Protein AF-A0A1W5CZ66-F1 (afdb_monomer_lite)

Structure (mmCIF, N/CA/C/O backbone):
data_AF-A0A1W5CZ66-F1
#
_entry.id   AF-A0A1W5CZ66-F1
#
loop_
_atom_site.group_PDB
_atom_site.id
_atom_site.type_symbol
_atom_site.label_atom_id
_atom_site.label_alt_id
_atom_site.label_comp_id
_atom_site.label_asym_id
_atom_site.label_entity_id
_atom_site.label_seq_id
_atom_site.pdbx_PDB_ins_code
_atom_site.Cartn_x
_atom_site.Cartn_y
_atom_site.Cartn_z
_atom_site.occupancy
_atom_site.B_iso_or_equiv
_atom_site.auth_seq_id
_atom_site.auth_comp_id
_atom_site.auth_asym_id
_atom_site.auth_atom_id
_atom_site.pdbx_PDB_model_num
ATOM 1 N N . MET A 1 1 ? -2.859 54.628 16.450 1.00 38.12 1 MET A N 1
ATOM 2 C CA . MET A 1 1 ? -1.618 53.826 16.398 1.00 38.12 1 MET A CA 1
ATOM 3 C C . MET A 1 1 ? -1.902 52.605 15.539 1.00 38.12 1 MET A C 1
ATOM 5 O O . MET A 1 1 ? -2.592 51.704 15.992 1.00 38.12 1 MET A O 1
ATOM 9 N N . VAL A 1 2 ? -1.496 52.646 14.269 1.00 34.81 2 VAL A N 1
ATOM 10 C CA . VAL A 1 2 ? -1.668 51.550 13.302 1.00 34.81 2 VAL A CA 1
ATOM 11 C C . VAL A 1 2 ? -0.359 50.767 13.285 1.00 34.81 2 VAL A C 1
ATOM 13 O O . VAL A 1 2 ? 0.692 51.359 13.072 1.00 34.81 2 VAL A O 1
ATOM 16 N N . ASN A 1 3 ? -0.422 49.467 13.576 1.00 36.19 3 ASN A N 1
ATOM 17 C CA . ASN A 1 3 ? 0.740 48.582 13.597 1.00 36.19 3 ASN A CA 1
ATOM 18 C C . ASN A 1 3 ? 0.826 47.863 12.242 1.00 36.19 3 ASN A C 1
ATOM 20 O O . ASN A 1 3 ? 0.037 46.957 11.965 1.00 36.19 3 ASN A O 1
ATOM 24 N N . GLU A 1 4 ? 1.751 48.301 11.389 1.00 40.00 4 GLU A N 1
ATOM 25 C CA . GLU A 1 4 ? 2.045 47.676 10.098 1.00 40.00 4 GLU A CA 1
ATOM 26 C C . GLU A 1 4 ? 2.722 46.314 10.308 1.00 40.00 4 GLU A C 1
ATOM 28 O O . GLU A 1 4 ? 3.826 46.212 10.842 1.00 40.00 4 GLU A O 1
ATOM 33 N N . ARG A 1 5 ? 2.058 45.240 9.869 1.00 41.69 5 ARG A N 1
ATOM 34 C CA . ARG A 1 5 ? 2.662 43.907 9.773 1.00 41.69 5 ARG A CA 1
ATOM 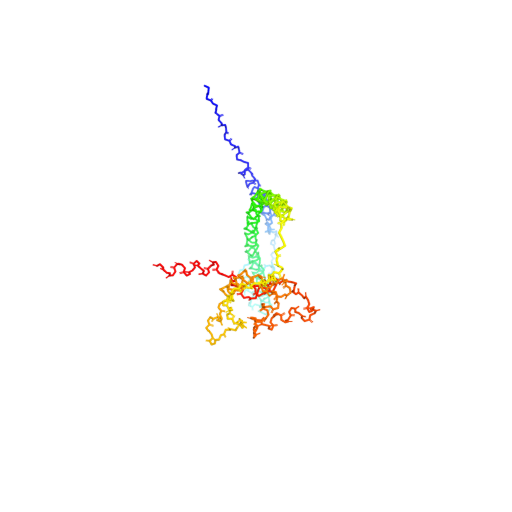35 C C . ARG A 1 5 ? 3.467 43.820 8.478 1.00 41.69 5 ARG A C 1
ATOM 37 O O . ARG A 1 5 ? 2.901 43.894 7.392 1.00 41.69 5 ARG A O 1
ATOM 44 N N . HIS A 1 6 ? 4.778 43.634 8.600 1.00 42.59 6 HIS A N 1
ATOM 45 C CA . HIS A 1 6 ? 5.641 43.256 7.482 1.00 42.59 6 HIS A CA 1
ATOM 46 C C . HIS A 1 6 ? 5.331 41.825 6.996 1.00 42.59 6 HIS A C 1
ATOM 48 O O . HIS A 1 6 ? 5.111 40.940 7.829 1.00 42.59 6 HIS A O 1
ATOM 54 N N . PRO A 1 7 ? 5.350 41.567 5.674 1.00 43.72 7 PRO A N 1
ATOM 55 C CA . PRO A 1 7 ? 5.168 40.228 5.124 1.00 43.72 7 PRO A CA 1
ATOM 56 C C . PRO A 1 7 ? 6.438 39.365 5.282 1.00 43.72 7 PRO A C 1
ATOM 58 O O . PRO A 1 7 ? 7.552 39.898 5.358 1.00 43.72 7 PRO A O 1
ATOM 61 N N . PRO A 1 8 ? 6.298 38.025 5.333 1.00 43.41 8 PRO A N 1
ATOM 62 C CA . PRO A 1 8 ? 7.427 37.113 5.466 1.00 43.41 8 PRO A CA 1
ATOM 63 C C . PRO A 1 8 ? 8.259 37.095 4.177 1.00 43.41 8 PRO A C 1
ATOM 65 O O . PRO A 1 8 ? 7.727 37.023 3.074 1.00 43.41 8 PRO A O 1
ATOM 68 N N . LYS A 1 9 ? 9.586 37.166 4.323 1.00 48.25 9 LYS A N 1
ATOM 69 C CA . LYS A 1 9 ? 10.538 37.120 3.207 1.00 48.25 9 LYS A CA 1
ATOM 70 C C . LYS A 1 9 ? 10.565 35.715 2.595 1.00 48.25 9 LYS A C 1
ATOM 72 O O . LYS A 1 9 ? 11.040 34.769 3.226 1.00 48.25 9 LYS A O 1
ATOM 77 N N . ASP A 1 10 ? 10.098 35.603 1.355 1.00 40.84 10 ASP A N 1
ATOM 78 C CA . ASP A 1 10 ? 10.161 34.395 0.531 1.00 40.84 10 ASP A CA 1
ATOM 79 C C . ASP A 1 10 ? 11.594 33.858 0.425 1.00 40.84 10 ASP A C 1
ATOM 81 O O . ASP A 1 10 ? 12.441 34.369 -0.307 1.00 40.84 10 ASP A O 1
ATOM 85 N N . THR A 1 11 ? 11.875 32.791 1.173 1.00 46.56 11 THR A N 1
ATOM 86 C CA . THR A 1 11 ? 13.196 32.137 1.202 1.00 46.56 11 THR A CA 1
ATOM 87 C C . THR A 1 11 ? 13.295 31.003 0.163 1.00 46.56 11 THR A C 1
ATOM 89 O O . THR A 1 11 ? 14.366 30.440 -0.067 1.00 46.56 11 THR A O 1
ATOM 92 N N . THR A 1 12 ? 12.187 30.671 -0.506 1.00 43.22 12 THR A N 1
ATOM 93 C CA . THR A 1 12 ? 12.077 29.530 -1.433 1.00 43.22 12 THR A CA 1
ATOM 94 C C . THR A 1 12 ? 12.575 29.866 -2.844 1.00 43.22 12 THR A C 1
ATOM 96 O O . THR A 1 12 ? 13.177 29.022 -3.503 1.00 43.22 12 THR A O 1
ATOM 99 N N . THR A 1 13 ? 12.451 31.123 -3.280 1.00 40.28 13 THR A N 1
ATOM 100 C CA . THR A 1 13 ? 12.864 31.574 -4.625 1.00 40.28 13 THR A CA 1
ATOM 101 C C . THR A 1 13 ? 14.384 31.542 -4.832 1.00 40.28 13 THR A C 1
ATOM 103 O O . THR A 1 13 ? 14.861 31.408 -5.958 1.00 40.28 13 THR A O 1
ATOM 106 N N . ASN A 1 14 ? 15.172 31.621 -3.755 1.00 42.72 14 ASN A N 1
ATOM 107 C CA . ASN A 1 14 ? 16.631 31.715 -3.858 1.00 42.72 14 ASN A CA 1
ATOM 108 C C . ASN A 1 14 ? 17.320 30.342 -4.023 1.00 42.72 14 ASN A C 1
ATOM 110 O O . ASN A 1 14 ? 18.386 30.246 -4.631 1.00 42.72 14 ASN A O 1
ATOM 114 N N . LYS A 1 15 ? 16.702 29.254 -3.536 1.00 49.78 15 LYS A N 1
ATOM 115 C CA . LYS A 1 15 ? 17.285 27.902 -3.618 1.00 49.78 15 LYS A CA 1
ATOM 116 C C . LYS A 1 15 ? 17.183 27.305 -5.024 1.00 49.78 15 LYS A C 1
ATOM 118 O O . LYS A 1 15 ? 18.165 26.747 -5.504 1.00 49.78 15 LYS A O 1
ATOM 123 N N . ASN A 1 16 ? 16.063 27.516 -5.717 1.00 46.56 16 ASN A N 1
ATOM 124 C CA . ASN A 1 16 ? 15.871 27.003 -7.080 1.00 46.56 16 ASN A CA 1
ATOM 125 C C . ASN A 1 16 ? 16.790 27.723 -8.084 1.00 46.56 16 ASN A C 1
ATOM 127 O O . ASN A 1 16 ? 17.477 27.071 -8.862 1.00 46.56 16 ASN A O 1
ATOM 131 N N . LYS A 1 17 ? 16.953 29.051 -7.945 1.00 50.22 17 LYS A N 1
ATOM 132 C CA . LYS A 1 17 ? 17.947 29.828 -8.714 1.00 50.22 17 LYS A CA 1
ATOM 133 C C . LYS A 1 17 ? 19.386 29.348 -8.508 1.00 50.22 17 LYS A C 1
ATOM 135 O O . LYS A 1 17 ? 20.202 29.441 -9.422 1.00 50.22 17 LYS A O 1
ATOM 140 N N . THR A 1 18 ? 19.708 28.852 -7.313 1.00 48.50 18 THR A N 1
ATOM 141 C CA . THR A 1 18 ? 21.058 28.368 -6.994 1.00 48.50 18 THR A CA 1
ATOM 142 C C . THR A 1 18 ? 21.337 27.018 -7.660 1.00 48.50 18 THR A C 1
ATOM 144 O O . THR A 1 18 ? 22.424 26.821 -8.197 1.00 48.50 18 THR A O 1
ATOM 147 N N . MET A 1 19 ? 20.354 26.113 -7.690 1.00 41.91 19 MET A N 1
ATOM 148 C CA . MET A 1 19 ? 20.500 24.788 -8.305 1.00 41.91 19 MET A CA 1
ATOM 149 C C . MET A 1 19 ? 20.605 24.873 -9.837 1.00 41.91 19 MET A C 1
ATOM 151 O O . MET A 1 19 ? 21.489 24.252 -10.432 1.00 41.91 19 MET A O 1
ATOM 155 N N . ASP A 1 20 ? 19.778 25.720 -10.459 1.00 54.91 20 ASP A N 1
ATOM 156 C CA . ASP A 1 20 ? 19.797 25.951 -11.910 1.00 54.91 20 ASP A CA 1
ATOM 157 C C . ASP A 1 20 ? 21.118 26.595 -12.369 1.00 54.91 20 ASP A C 1
ATOM 159 O O . ASP A 1 20 ? 21.683 26.218 -13.398 1.00 54.91 20 ASP A O 1
ATOM 163 N N . SER A 1 21 ? 21.671 27.513 -11.567 1.00 55.19 21 SER A N 1
ATOM 164 C CA . SER A 1 21 ? 22.961 28.167 -11.837 1.00 55.19 21 SER A CA 1
ATOM 165 C C . SER A 1 21 ? 24.141 27.186 -11.787 1.00 55.19 21 SER A C 1
ATOM 167 O O . SER A 1 21 ? 25.007 27.199 -12.667 1.00 55.19 21 SER A O 1
ATOM 169 N N . ILE A 1 22 ? 24.154 26.274 -10.807 1.00 53.84 22 ILE A N 1
ATOM 170 C CA . ILE A 1 22 ? 25.222 25.273 -10.647 1.00 53.84 22 ILE A CA 1
ATOM 171 C C . ILE A 1 22 ? 25.207 24.256 -11.798 1.00 53.84 22 ILE A C 1
ATOM 173 O O . ILE A 1 22 ? 26.265 23.907 -12.331 1.00 53.84 22 ILE A O 1
ATOM 177 N N . ASN A 1 23 ? 24.022 23.810 -12.222 1.00 54.94 23 ASN A N 1
ATOM 178 C CA . ASN A 1 23 ? 23.889 22.857 -13.325 1.00 54.94 23 ASN A CA 1
ATOM 179 C C . ASN A 1 23 ? 24.252 23.491 -14.676 1.00 54.94 23 ASN A C 1
ATOM 181 O O . ASN A 1 23 ? 24.972 22.874 -15.465 1.00 54.94 23 ASN A O 1
ATOM 185 N N . THR A 1 24 ? 23.867 24.750 -14.899 1.00 60.03 24 THR A N 1
ATOM 186 C CA . THR A 1 24 ? 24.215 25.499 -16.119 1.00 60.03 24 THR A CA 1
ATOM 187 C C . THR A 1 24 ? 25.727 25.727 -16.227 1.00 60.03 24 THR A C 1
ATOM 189 O O . THR A 1 24 ? 26.324 25.419 -17.259 1.00 60.03 24 THR A O 1
ATOM 192 N N . GLN A 1 25 ? 26.395 26.139 -15.141 1.00 62.00 25 GLN A N 1
ATOM 193 C CA . GLN A 1 25 ? 27.858 26.304 -15.131 1.00 62.00 25 GLN A CA 1
ATOM 194 C C . GLN A 1 25 ? 28.611 24.993 -15.382 1.00 62.00 25 GLN A C 1
ATOM 196 O O . GLN A 1 25 ? 29.673 24.991 -16.011 1.00 62.00 25 GLN A O 1
ATOM 201 N N . ARG A 1 26 ? 28.087 23.861 -14.898 1.00 60.97 26 ARG A N 1
ATOM 202 C CA . ARG A 1 26 ? 28.715 22.550 -15.101 1.00 60.97 26 ARG A CA 1
ATOM 203 C C . ARG A 1 26 ? 28.621 22.102 -16.560 1.00 60.97 26 ARG A C 1
ATOM 205 O O . ARG A 1 26 ? 29.601 21.574 -17.083 1.00 60.97 26 ARG A O 1
ATOM 212 N N . ILE A 1 27 ? 27.490 22.364 -17.214 1.00 54.88 27 ILE A N 1
ATOM 213 C CA . ILE A 1 27 ? 27.273 22.076 -18.638 1.00 54.88 27 ILE A CA 1
ATOM 214 C C . ILE A 1 27 ? 28.149 22.985 -19.516 1.00 54.88 27 ILE A C 1
ATOM 216 O O . ILE A 1 27 ? 28.855 22.485 -20.391 1.00 54.88 27 ILE A O 1
ATOM 220 N N . GLU A 1 28 ? 28.224 24.288 -19.229 1.00 58.06 28 GLU A N 1
ATOM 221 C CA . GLU A 1 28 ? 29.098 25.216 -19.969 1.00 58.06 28 GLU A CA 1
ATOM 222 C C . GLU A 1 28 ? 30.589 24.872 -19.831 1.00 58.06 28 GLU A C 1
ATOM 224 O O . GLU A 1 28 ? 31.358 24.980 -20.790 1.00 58.06 28 GLU A O 1
ATOM 229 N N . LYS A 1 29 ? 31.021 24.414 -18.649 1.00 65.62 29 LYS A N 1
ATOM 230 C CA . LYS A 1 29 ? 32.411 23.996 -18.410 1.00 65.62 29 LYS A CA 1
ATOM 231 C C . LYS A 1 29 ? 32.771 22.714 -19.170 1.00 65.62 29 LYS A C 1
ATOM 233 O O . LYS A 1 29 ? 33.932 22.540 -19.539 1.00 65.62 29 LYS A O 1
ATOM 238 N N . LEU A 1 30 ? 31.796 21.836 -19.419 1.00 53.44 30 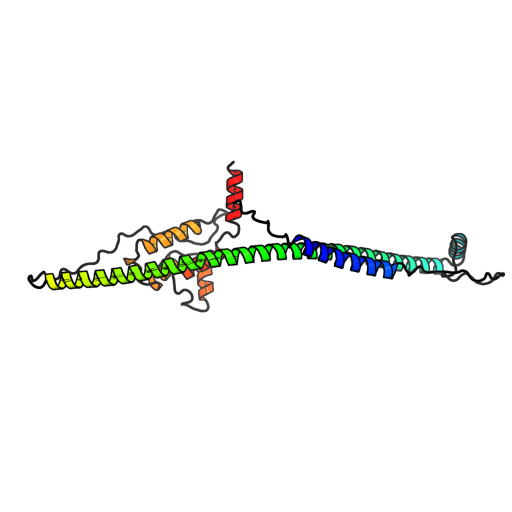LEU A N 1
ATOM 239 C CA . LEU A 1 30 ? 31.970 20.640 -20.247 1.00 53.44 30 LEU A CA 1
ATOM 240 C C . LEU A 1 30 ? 32.006 20.988 -21.743 1.00 53.44 30 LEU A C 1
ATOM 242 O O . LEU A 1 30 ? 32.897 20.501 -22.435 1.00 53.44 30 LEU A O 1
ATOM 246 N N . LEU A 1 31 ? 31.145 21.900 -22.208 1.00 52.59 31 LEU A N 1
ATOM 247 C CA . LEU A 1 31 ? 31.137 22.391 -23.595 1.00 52.59 31 LEU A CA 1
ATOM 248 C C . LEU A 1 31 ? 32.433 23.137 -23.961 1.00 52.59 31 LEU A C 1
ATOM 250 O O . LEU A 1 31 ? 33.069 22.822 -24.968 1.00 52.59 31 LEU A O 1
ATOM 254 N N . LYS A 1 32 ? 32.932 24.020 -23.083 1.00 59.06 32 LYS A N 1
ATOM 255 C CA . LYS A 1 32 ? 34.231 24.694 -23.284 1.00 59.06 32 LYS A CA 1
ATOM 256 C C . LYS A 1 32 ? 35.420 23.730 -23.317 1.00 59.06 32 LYS A C 1
ATOM 258 O O . LYS A 1 32 ? 36.427 24.027 -23.954 1.00 59.06 32 LYS A O 1
ATOM 263 N N . LYS A 1 33 ? 35.325 22.573 -22.648 1.00 57.06 33 LYS A N 1
ATOM 264 C CA . LYS A 1 33 ? 36.380 21.546 -22.665 1.00 57.06 33 LYS A CA 1
ATOM 265 C C . LYS A 1 33 ? 36.429 20.790 -23.999 1.00 57.06 33 LYS A C 1
ATOM 267 O O . LYS A 1 33 ? 37.479 20.257 -24.348 1.00 57.06 33 LYS A O 1
ATOM 272 N N . THR A 1 34 ? 35.331 20.769 -24.753 1.00 48.41 34 THR A N 1
ATOM 273 C CA . THR A 1 34 ? 35.241 20.116 -26.069 1.00 48.41 34 THR A CA 1
ATOM 274 C C . THR A 1 34 ? 35.486 21.067 -27.244 1.00 48.41 34 THR A C 1
ATOM 276 O O . THR A 1 34 ? 35.932 20.620 -28.297 1.00 48.41 34 THR A O 1
ATOM 279 N N . GLU A 1 35 ? 35.299 22.376 -27.057 1.00 44.75 35 GLU A N 1
ATOM 280 C CA . GLU A 1 35 ? 35.436 23.400 -28.111 1.00 44.75 35 GLU A CA 1
ATOM 281 C C . GLU A 1 35 ? 36.887 23.629 -28.595 1.00 44.75 35 GLU A C 1
ATOM 283 O O . GLU A 1 35 ? 37.121 24.199 -29.659 1.00 44.75 35 GLU A O 1
ATOM 288 N N . GLY A 1 36 ? 37.884 23.158 -27.836 1.00 40.19 36 GLY A N 1
ATOM 289 C CA . GLY A 1 36 ? 39.309 23.299 -28.162 1.00 40.19 36 GLY A CA 1
ATOM 290 C C . GLY A 1 36 ? 39.896 22.192 -29.044 1.00 40.19 36 GLY A C 1
ATOM 291 O O . GLY A 1 36 ? 41.049 22.298 -29.457 1.00 40.19 36 GLY A O 1
ATOM 292 N N . ARG A 1 37 ? 39.147 21.126 -29.355 1.00 42.78 37 ARG A N 1
ATOM 293 C CA . ARG A 1 37 ? 39.656 20.002 -30.159 1.00 42.78 37 ARG A CA 1
ATOM 294 C C . ARG A 1 37 ? 39.301 20.175 -31.638 1.00 42.78 37 ARG A C 1
ATOM 296 O O . ARG A 1 37 ? 38.710 19.297 -32.255 1.00 42.78 37 ARG A O 1
ATOM 303 N N . ARG A 1 38 ? 39.679 21.317 -32.223 1.00 39.44 38 ARG A N 1
ATOM 304 C CA . ARG A 1 38 ? 39.800 21.407 -33.684 1.00 39.44 38 ARG A CA 1
ATOM 305 C C . ARG A 1 38 ? 40.978 20.527 -34.087 1.00 39.44 38 ARG A C 1
ATOM 307 O O . ARG A 1 38 ? 42.113 20.800 -33.706 1.00 39.44 38 ARG A O 1
ATOM 314 N N . ILE A 1 39 ? 40.700 19.461 -34.827 1.00 36.09 39 ILE A N 1
ATOM 315 C CA . ILE A 1 39 ? 41.727 18.693 -35.529 1.00 36.09 39 ILE A CA 1
ATOM 316 C C . ILE A 1 39 ? 42.302 19.645 -36.585 1.00 36.09 39 ILE A C 1
ATOM 318 O O . ILE A 1 39 ? 41.696 19.879 -37.625 1.00 36.09 39 ILE A O 1
ATOM 322 N N . SER A 1 40 ? 43.417 20.290 -36.250 1.00 33.97 40 SER A N 1
ATOM 323 C CA . SER A 1 40 ? 44.178 21.130 -37.168 1.00 33.97 40 SER A CA 1
ATOM 324 C C . SER A 1 40 ? 45.035 20.209 -38.028 1.00 33.97 40 SER A C 1
ATOM 326 O O . SER A 1 40 ? 46.044 19.694 -37.552 1.00 33.97 40 SER A O 1
ATOM 328 N N . VAL A 1 41 ? 44.624 19.965 -39.272 1.00 32.81 41 VAL A N 1
ATOM 329 C CA . VAL A 1 41 ? 45.510 19.375 -40.281 1.00 32.81 41 VAL A CA 1
ATOM 330 C C . VAL A 1 41 ? 46.080 20.530 -41.096 1.00 32.81 41 VAL A C 1
ATOM 332 O O . VAL A 1 41 ? 45.458 21.039 -42.024 1.00 32.81 41 VAL A O 1
ATOM 335 N N . VAL A 1 42 ? 47.253 20.993 -40.675 1.00 30.23 42 VAL A N 1
ATOM 336 C CA . VAL A 1 42 ? 48.122 21.878 -41.459 1.00 30.23 42 VAL A CA 1
ATOM 337 C C . VAL A 1 42 ? 48.683 21.066 -42.633 1.00 30.23 42 VAL A C 1
ATOM 339 O O . VAL A 1 42 ? 49.199 19.977 -42.377 1.00 30.23 42 VAL A O 1
ATOM 342 N N . PRO A 1 43 ? 48.665 21.542 -43.892 1.00 41.44 43 PRO A N 1
ATOM 343 C CA . PRO A 1 43 ? 49.451 20.912 -44.938 1.00 41.44 43 PRO A CA 1
ATOM 344 C C . PRO A 1 43 ? 50.834 21.569 -44.980 1.00 41.44 43 PRO A C 1
ATOM 346 O O . PRO A 1 43 ? 50.973 22.730 -45.362 1.00 41.44 43 PRO A O 1
ATOM 349 N N . ALA A 1 44 ? 51.860 20.817 -44.590 1.00 35.81 44 ALA A N 1
ATOM 350 C CA . ALA A 1 44 ? 53.236 21.123 -44.947 1.00 35.81 44 ALA A CA 1
ATOM 351 C C . ALA A 1 44 ? 53.662 20.181 -46.081 1.00 35.81 44 ALA A C 1
ATOM 353 O O . ALA A 1 44 ? 53.632 18.965 -45.918 1.00 35.81 44 ALA A O 1
ATOM 354 N N . ASN A 1 45 ? 54.095 20.802 -47.178 1.00 35.78 45 ASN A N 1
ATOM 355 C CA . ASN A 1 45 ? 54.914 20.267 -48.267 1.00 35.78 45 ASN A CA 1
ATOM 356 C C . ASN A 1 45 ? 54.226 19.354 -49.299 1.00 35.78 45 ASN A C 1
ATOM 358 O O . ASN A 1 45 ? 53.700 18.286 -49.001 1.00 35.78 45 ASN A O 1
ATOM 362 N N . ALA A 1 46 ? 54.296 19.801 -50.553 1.00 41.06 46 ALA A N 1
ATOM 363 C CA . ALA A 1 46 ? 54.146 18.973 -51.740 1.00 41.06 46 ALA A CA 1
ATOM 364 C C . ALA A 1 46 ? 55.466 18.235 -52.025 1.00 41.06 46 ALA A C 1
ATOM 366 O O . ALA A 1 46 ? 56.530 18.825 -51.815 1.00 41.06 46 ALA A O 1
ATOM 367 N N . PRO A 1 47 ? 55.412 17.007 -52.561 1.00 40.97 47 PRO A N 1
ATOM 368 C CA . PRO A 1 47 ? 56.475 16.493 -53.406 1.00 40.97 47 PRO A CA 1
ATOM 369 C C . PRO A 1 47 ? 55.988 16.289 -54.848 1.00 40.97 47 PRO A C 1
ATOM 371 O O . PRO A 1 47 ? 54.908 15.754 -55.099 1.00 40.97 47 PRO A O 1
ATOM 374 N N . ASP A 1 48 ? 56.825 16.745 -55.776 1.00 41.56 48 ASP A N 1
ATOM 375 C CA . ASP A 1 48 ? 56.788 16.450 -57.204 1.00 41.56 48 ASP A CA 1
ATOM 376 C C . ASP A 1 48 ? 57.227 14.997 -57.470 1.00 41.56 48 ASP A C 1
ATOM 378 O O . ASP A 1 48 ? 58.243 14.554 -56.935 1.00 41.56 48 ASP A O 1
ATOM 382 N N . GLY A 1 49 ? 56.530 14.296 -58.371 1.00 37.16 49 GLY A N 1
ATOM 383 C CA . GLY A 1 49 ? 57.036 13.092 -59.053 1.00 37.16 49 GLY A CA 1
ATOM 384 C C . GLY A 1 49 ? 56.160 11.831 -58.924 1.00 37.16 49 GLY A C 1
ATOM 385 O O . GLY A 1 49 ? 55.487 11.674 -57.909 1.00 37.16 49 GLY A O 1
ATOM 386 N N . PRO A 1 50 ? 56.122 10.941 -59.944 1.00 57.66 50 PRO A N 1
ATOM 387 C CA . PRO A 1 50 ? 55.092 9.916 -60.084 1.00 57.66 50 PRO A CA 1
ATOM 388 C C . PRO A 1 50 ? 55.646 8.518 -59.790 1.00 57.66 50 PRO A C 1
ATOM 390 O O . PRO A 1 50 ? 56.274 7.927 -60.656 1.00 57.66 50 PRO A O 1
ATOM 393 N N . GLU A 1 51 ? 55.409 7.989 -58.596 1.00 48.53 51 GLU A N 1
ATOM 394 C CA . GLU A 1 51 ? 55.495 6.556 -58.274 1.00 48.53 51 GLU A CA 1
ATOM 395 C C . GLU A 1 51 ? 55.135 6.416 -56.797 1.00 48.53 51 GLU A C 1
ATOM 397 O O . GLU A 1 51 ? 55.966 6.684 -55.945 1.00 48.53 51 GLU A O 1
ATOM 402 N N . ASP A 1 52 ? 53.859 6.153 -56.518 1.00 46.34 52 ASP A N 1
ATOM 403 C CA . ASP A 1 52 ? 53.351 5.429 -55.345 1.00 46.34 52 ASP A CA 1
ATOM 404 C C . ASP A 1 52 ? 51.820 5.537 -55.381 1.00 46.34 52 ASP A C 1
ATOM 406 O O . ASP A 1 52 ? 51.250 6.633 -55.436 1.00 46.34 52 ASP A O 1
ATOM 410 N N . ALA A 1 53 ? 51.128 4.395 -55.422 1.00 47.88 53 ALA A N 1
ATOM 411 C CA . ALA A 1 53 ? 49.677 4.377 -55.289 1.00 47.88 53 ALA A CA 1
ATOM 412 C C . ALA A 1 53 ? 49.312 4.989 -53.921 1.00 47.88 53 ALA A C 1
ATOM 414 O O . ALA A 1 53 ? 49.892 4.593 -52.907 1.00 47.88 53 ALA A O 1
ATOM 415 N N . PRO A 1 54 ? 48.403 5.980 -53.865 1.00 48.78 54 PRO A N 1
ATOM 416 C CA . PRO A 1 54 ? 48.127 6.698 -52.630 1.00 48.78 54 PRO A CA 1
ATOM 417 C C . PRO A 1 54 ? 47.540 5.749 -51.583 1.00 48.78 54 PRO A C 1
ATOM 419 O O . PRO A 1 54 ? 46.493 5.139 -51.800 1.00 48.78 54 PRO A O 1
ATOM 422 N N . THR A 1 55 ? 48.190 5.656 -50.422 1.00 55.62 55 THR A N 1
ATOM 423 C CA . THR A 1 55 ? 47.639 4.972 -49.249 1.00 55.62 55 THR A CA 1
ATOM 424 C C . THR A 1 55 ? 46.296 5.610 -48.861 1.00 55.62 55 THR A C 1
ATOM 426 O O . THR A 1 55 ? 46.122 6.818 -49.039 1.00 55.62 55 THR A O 1
ATOM 429 N N . PRO A 1 56 ? 45.335 4.874 -48.265 1.00 55.72 56 PRO A N 1
ATOM 430 C CA . PRO A 1 56 ? 43.983 5.396 -48.016 1.00 55.72 56 PRO A CA 1
ATOM 431 C C . PRO A 1 56 ? 43.907 6.673 -47.152 1.00 55.72 56 PRO A C 1
ATOM 433 O O . PRO A 1 56 ? 42.882 7.351 -47.151 1.00 55.72 56 PRO A O 1
ATOM 436 N N . GLY A 1 57 ? 44.975 7.020 -46.420 1.00 56.88 57 GLY A N 1
ATOM 437 C CA . GLY A 1 57 ? 45.100 8.272 -45.660 1.00 56.88 57 GLY A CA 1
ATOM 438 C C . GLY A 1 57 ? 45.476 9.512 -46.488 1.00 56.88 57 GLY A C 1
ATOM 439 O O . GLY A 1 57 ? 45.341 10.627 -45.988 1.00 56.88 57 GLY A O 1
ATOM 440 N N . ASP A 1 58 ? 45.904 9.333 -47.741 1.00 61.72 58 ASP A N 1
ATOM 441 C CA . ASP A 1 58 ? 46.441 10.387 -48.616 1.00 61.72 58 ASP A CA 1
ATOM 442 C C . ASP A 1 58 ? 45.444 10.864 -49.683 1.00 61.72 58 ASP A C 1
ATOM 444 O O . ASP A 1 58 ? 45.718 11.818 -50.420 1.00 61.72 58 ASP A O 1
ATOM 448 N N . ILE A 1 59 ? 44.268 10.233 -49.754 1.00 69.19 59 ILE A N 1
ATOM 449 C CA . ILE A 1 59 ? 43.219 10.570 -50.717 1.00 69.19 59 ILE A CA 1
ATOM 450 C C . ILE A 1 59 ? 42.525 11.862 -50.277 1.00 69.19 59 ILE A C 1
ATOM 452 O O . ILE A 1 59 ? 41.777 11.898 -49.299 1.00 69.19 59 ILE A O 1
ATOM 456 N N . LYS A 1 60 ? 42.768 12.944 -51.019 1.00 74.06 60 LYS A N 1
ATOM 457 C CA . LYS A 1 60 ? 42.288 14.299 -50.699 1.00 74.06 60 LYS A CA 1
ATOM 458 C C . LYS A 1 60 ? 41.106 14.738 -51.558 1.00 74.06 60 LYS A C 1
ATOM 460 O O . LYS A 1 60 ? 40.465 15.737 -51.238 1.00 74.06 60 LYS A O 1
ATOM 465 N N . ASN A 1 61 ? 40.821 14.032 -52.652 1.00 79.06 61 ASN A N 1
ATOM 466 C CA . ASN A 1 61 ? 39.747 14.388 -53.575 1.00 79.06 61 ASN A CA 1
ATOM 467 C C . ASN A 1 61 ? 39.107 13.162 -54.252 1.00 79.06 61 ASN A C 1
ATOM 469 O O . ASN A 1 61 ? 39.580 12.031 -54.149 1.00 79.06 61 ASN A O 1
ATOM 473 N N . VAL A 1 62 ? 37.988 13.413 -54.935 1.00 77.19 62 VAL A N 1
ATOM 474 C CA . VAL A 1 62 ? 37.158 12.380 -55.574 1.00 77.19 62 VAL A CA 1
ATOM 475 C C . VAL A 1 62 ? 37.864 11.727 -56.766 1.00 77.19 62 VAL A C 1
ATOM 477 O O . VAL A 1 62 ? 37.672 10.537 -56.998 1.00 77.19 62 VAL A O 1
ATOM 480 N N . GLU A 1 63 ? 38.707 12.463 -57.489 1.00 80.88 63 GLU A N 1
ATOM 481 C CA . GLU A 1 63 ? 39.424 11.956 -58.667 1.00 80.88 63 GLU A CA 1
ATOM 482 C C . GLU A 1 63 ? 40.466 10.895 -58.283 1.00 80.88 63 GLU A C 1
ATOM 484 O O . GLU A 1 63 ? 40.543 9.844 -58.914 1.00 80.88 63 GLU A O 1
ATOM 489 N N . GLN A 1 64 ? 41.201 11.107 -57.188 1.00 80.44 64 GLN A N 1
ATOM 490 C CA . GLN A 1 64 ? 42.130 10.119 -56.627 1.00 80.44 64 GLN A CA 1
ATOM 491 C C . GLN A 1 64 ? 41.407 8.850 -56.162 1.00 80.44 64 GLN A C 1
ATOM 493 O O . GLN A 1 64 ? 41.896 7.740 -56.364 1.00 80.44 64 GLN A O 1
ATOM 498 N N . LEU A 1 65 ? 40.215 9.007 -55.583 1.00 78.81 65 LEU A N 1
ATOM 499 C CA . LEU A 1 65 ? 39.392 7.888 -55.129 1.00 78.81 65 LEU A CA 1
ATOM 500 C C . LEU A 1 65 ? 38.844 7.070 -56.312 1.00 78.81 65 LEU A C 1
ATOM 502 O O . LEU A 1 65 ? 38.813 5.844 -56.253 1.00 78.81 65 LEU A O 1
ATOM 506 N N . GLN A 1 66 ? 38.448 7.741 -57.400 1.00 79.94 66 GLN A N 1
ATOM 507 C CA . GLN A 1 66 ? 38.027 7.095 -58.647 1.00 79.94 66 GLN A CA 1
ATOM 508 C C . GLN A 1 66 ? 39.189 6.361 -59.321 1.00 79.94 66 GLN A C 1
ATOM 510 O O . GLN A 1 66 ? 39.024 5.221 -59.746 1.00 79.94 66 GLN A O 1
ATOM 515 N N . HIS A 1 67 ? 40.367 6.984 -59.376 1.00 81.25 67 HIS A N 1
ATOM 516 C CA . HIS A 1 67 ? 41.574 6.358 -59.906 1.00 81.25 67 HIS A CA 1
ATOM 517 C C . HIS A 1 67 ? 41.948 5.099 -59.111 1.00 81.25 67 HIS A C 1
ATOM 519 O O . HIS A 1 67 ? 42.264 4.067 -59.697 1.00 81.25 67 HIS A O 1
ATOM 525 N N . TRP A 1 68 ? 41.860 5.144 -57.781 1.00 82.69 68 TRP A N 1
ATOM 526 C CA . TRP A 1 68 ? 42.132 3.982 -56.936 1.00 82.69 68 TRP A CA 1
ATOM 527 C C . TRP A 1 68 ? 41.100 2.863 -57.125 1.00 82.69 68 TRP A C 1
ATOM 529 O O . TRP A 1 68 ? 41.475 1.711 -57.319 1.00 82.69 68 TRP A O 1
ATOM 539 N N . ALA A 1 69 ? 39.809 3.202 -57.193 1.00 82.50 69 ALA A N 1
ATOM 540 C CA . ALA A 1 69 ? 38.742 2.230 -57.434 1.00 82.50 69 ALA A CA 1
ATOM 541 C C . ALA A 1 69 ? 38.884 1.479 -58.773 1.00 82.50 69 ALA A C 1
ATOM 543 O O . ALA A 1 69 ? 38.439 0.338 -58.884 1.00 82.50 69 ALA A O 1
ATOM 544 N N . VAL A 1 70 ? 39.484 2.113 -59.785 1.00 85.44 70 VAL A N 1
ATOM 545 C CA . VAL A 1 70 ? 39.724 1.504 -61.103 1.00 85.44 70 VAL A CA 1
ATOM 546 C C . VAL A 1 70 ? 40.979 0.629 -61.107 1.00 85.44 70 VAL A C 1
ATOM 548 O O . VAL A 1 70 ? 40.965 -0.433 -61.725 1.00 85.44 70 VAL A O 1
ATOM 551 N N . ASN A 1 71 ? 42.049 1.054 -60.433 1.00 85.94 71 ASN A N 1
ATOM 552 C CA . ASN A 1 71 ? 43.341 0.365 -60.488 1.00 85.94 71 ASN A CA 1
ATOM 553 C C . ASN A 1 71 ? 43.497 -0.740 -59.429 1.00 85.94 71 ASN A C 1
ATOM 555 O O . ASN A 1 71 ? 44.188 -1.722 -59.681 1.00 85.94 71 ASN A O 1
ATOM 559 N N . GLU A 1 72 ? 42.833 -0.618 -58.276 1.00 86.88 72 GLU A N 1
ATOM 560 C CA . GLU A 1 72 ? 42.903 -1.575 -57.161 1.00 86.88 72 GLU A CA 1
ATOM 561 C C . GLU A 1 72 ? 41.504 -1.843 -56.560 1.00 86.88 72 GLU A C 1
ATOM 563 O O . GLU A 1 72 ? 41.224 -1.511 -55.402 1.00 86.88 72 GLU A O 1
ATOM 568 N N . PRO A 1 73 ? 40.578 -2.445 -57.329 1.00 84.12 73 PRO A N 1
ATOM 569 C CA . PRO A 1 73 ? 39.172 -2.561 -56.935 1.00 84.12 73 PRO A CA 1
ATOM 570 C C . PRO A 1 73 ? 38.944 -3.407 -55.672 1.00 84.12 73 PRO A C 1
ATOM 572 O O . PRO A 1 73 ? 38.019 -3.128 -54.910 1.00 84.12 73 PRO A O 1
ATOM 575 N N . GLU A 1 74 ? 39.765 -4.429 -55.420 1.00 87.31 74 GLU A N 1
ATOM 576 C CA . GLU A 1 74 ? 39.613 -5.307 -54.249 1.00 87.31 74 GLU A CA 1
ATOM 577 C C . GLU A 1 74 ? 39.995 -4.602 -52.939 1.00 87.31 74 GLU A C 1
ATOM 579 O O . GLU A 1 74 ? 39.231 -4.645 -51.970 1.00 87.31 74 GLU A O 1
ATOM 584 N N . GLU A 1 75 ? 41.127 -3.893 -52.921 1.00 83.88 75 GLU A N 1
ATOM 585 C CA . GLU A 1 75 ? 41.561 -3.105 -51.759 1.00 83.88 75 GLU A CA 1
ATOM 586 C C . GLU A 1 75 ? 40.631 -1.906 -51.526 1.00 83.88 75 GLU A C 1
ATOM 588 O O . GLU A 1 75 ? 40.248 -1.632 -50.384 1.00 83.88 75 GLU A O 1
ATOM 593 N N . TYR A 1 76 ? 40.149 -1.265 -52.599 1.00 80.75 76 TYR A N 1
ATOM 594 C CA . TYR A 1 76 ? 39.119 -0.230 -52.512 1.00 80.75 76 TYR A CA 1
ATOM 595 C C . TYR A 1 76 ? 37.826 -0.747 -51.859 1.00 80.75 76 TYR A C 1
ATOM 597 O O . TYR A 1 76 ? 37.283 -0.111 -50.952 1.00 80.75 76 TYR A O 1
ATOM 605 N N . LEU A 1 77 ? 37.324 -1.915 -52.278 1.00 83.31 77 LEU A N 1
ATOM 606 C CA . LEU A 1 77 ? 36.110 -2.512 -51.709 1.00 83.31 77 LEU A CA 1
ATOM 607 C C . LEU A 1 77 ? 36.293 -2.925 -50.246 1.00 83.31 77 LEU A C 1
ATOM 609 O O . LEU A 1 77 ? 35.382 -2.736 -49.434 1.00 83.31 77 LEU A O 1
ATOM 613 N N . LYS A 1 78 ? 37.460 -3.470 -49.894 1.00 87.38 78 LYS A N 1
ATOM 614 C CA . LYS A 1 78 ? 37.808 -3.824 -48.515 1.00 87.38 78 LYS A CA 1
ATOM 615 C C . LYS A 1 78 ? 37.820 -2.589 -47.614 1.00 87.38 78 LYS A C 1
ATOM 617 O O . LYS A 1 78 ? 37.132 -2.588 -46.592 1.00 87.38 78 LYS A O 1
ATOM 622 N N . TRP A 1 79 ? 38.492 -1.519 -48.037 1.00 87.12 79 TRP A N 1
ATOM 623 C CA . TRP A 1 79 ? 38.491 -0.239 -47.331 1.00 87.12 79 TRP A CA 1
ATOM 624 C C . TRP A 1 79 ? 37.083 0.351 -47.205 1.00 87.12 79 TRP A C 1
ATOM 626 O O . TRP A 1 7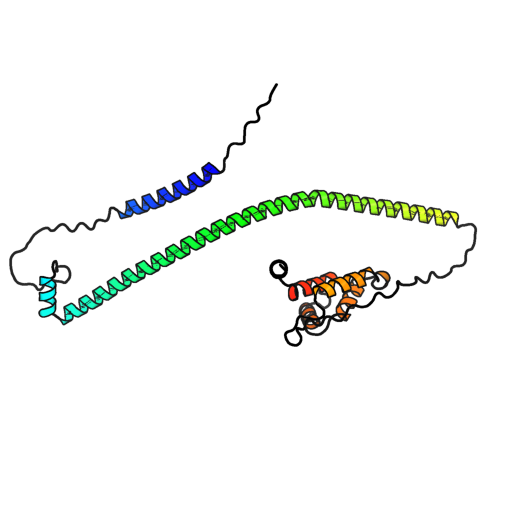9 ? 36.688 0.795 -46.130 1.00 87.12 79 TRP A O 1
ATOM 636 N N . LEU A 1 80 ? 36.281 0.313 -48.272 1.00 82.31 80 LEU A N 1
ATOM 637 C CA . LEU A 1 80 ? 34.919 0.847 -48.268 1.00 82.31 80 LEU A CA 1
ATOM 638 C C . LEU A 1 80 ? 34.006 0.093 -47.288 1.00 82.31 80 LEU A C 1
ATOM 640 O O . LEU A 1 80 ? 33.159 0.706 -46.633 1.00 82.31 80 LEU A O 1
ATOM 644 N N . ASN A 1 81 ? 34.174 -1.224 -47.167 1.00 87.38 81 ASN A N 1
ATOM 645 C CA . ASN A 1 81 ? 33.440 -2.038 -46.201 1.00 87.38 81 ASN A CA 1
ATOM 646 C C . ASN A 1 81 ? 33.875 -1.751 -44.760 1.00 87.38 81 ASN A C 1
ATOM 648 O O . ASN A 1 81 ? 33.017 -1.594 -43.892 1.00 87.38 81 ASN A O 1
ATOM 652 N N . GLU A 1 82 ? 35.177 -1.622 -44.510 1.00 86.25 82 GLU A N 1
ATOM 653 C CA . GLU A 1 82 ? 35.713 -1.255 -43.194 1.00 86.25 82 GLU A CA 1
ATOM 654 C C . GLU A 1 82 ? 35.272 0.158 -42.778 1.00 86.25 82 GLU A C 1
ATOM 656 O O . GLU A 1 82 ? 34.786 0.367 -41.665 1.00 86.25 82 GLU A O 1
ATOM 661 N N . PHE A 1 83 ? 35.316 1.115 -43.707 1.00 80.44 83 PHE A N 1
ATOM 662 C CA . PHE A 1 83 ? 34.832 2.476 -43.498 1.00 80.44 83 PHE A CA 1
ATOM 663 C C . PHE A 1 83 ? 33.330 2.513 -43.187 1.00 80.44 83 PHE A C 1
ATOM 665 O O . PHE A 1 83 ? 32.905 3.198 -42.254 1.00 80.44 83 PHE A O 1
ATOM 672 N N . ARG A 1 84 ? 32.508 1.762 -43.937 1.00 80.81 84 ARG A N 1
ATOM 673 C CA . ARG A 1 84 ? 31.065 1.637 -43.662 1.00 80.81 84 ARG A CA 1
ATOM 674 C C . ARG A 1 84 ? 30.814 1.040 -42.282 1.00 80.81 84 ARG A C 1
ATOM 676 O O . ARG A 1 84 ? 29.993 1.577 -41.546 1.00 80.81 84 ARG A O 1
ATOM 683 N N . TYR A 1 85 ? 31.542 -0.014 -41.922 1.00 86.19 85 TYR A N 1
ATOM 684 C CA . TYR A 1 85 ? 31.419 -0.663 -40.622 1.00 86.19 85 TYR A CA 1
ATOM 685 C C . TYR A 1 85 ? 31.747 0.290 -39.463 1.00 86.19 85 TYR A C 1
ATOM 687 O O . TYR A 1 85 ? 30.948 0.425 -38.535 1.00 86.19 85 TYR A O 1
ATOM 695 N N . GLU A 1 86 ? 32.872 1.010 -39.525 1.00 83.81 86 GLU A N 1
ATOM 696 C CA . GLU A 1 86 ? 33.238 1.963 -38.470 1.00 83.81 86 GLU A CA 1
ATOM 697 C C . GLU A 1 86 ? 32.287 3.168 -38.419 1.00 83.81 86 GLU A C 1
ATOM 699 O O . GLU A 1 86 ? 31.897 3.600 -37.331 1.00 83.81 86 GLU A O 1
ATOM 704 N N . ARG A 1 87 ? 31.817 3.669 -39.569 1.00 83.31 87 ARG A N 1
ATOM 705 C CA . ARG A 1 87 ? 30.787 4.719 -39.618 1.00 83.31 87 ARG A CA 1
ATOM 706 C C . ARG A 1 87 ? 29.493 4.268 -38.940 1.00 83.31 87 ARG A C 1
ATOM 708 O O . ARG A 1 87 ? 28.949 5.001 -38.114 1.00 83.31 87 ARG A O 1
ATOM 715 N N . ASP A 1 88 ? 29.002 3.080 -39.276 1.00 89.12 88 ASP A N 1
ATOM 716 C CA . ASP A 1 88 ? 27.740 2.559 -38.747 1.00 89.12 88 ASP A CA 1
ATOM 717 C C . ASP A 1 88 ? 27.852 2.267 -37.239 1.00 89.12 88 ASP A C 1
ATOM 719 O O . ASP A 1 88 ? 26.924 2.541 -36.476 1.00 89.12 88 ASP A O 1
ATOM 723 N N . LYS A 1 89 ? 29.021 1.812 -36.775 1.00 89.25 89 LYS A N 1
ATOM 724 C CA . LYS A 1 89 ? 29.340 1.633 -35.351 1.00 89.25 89 LYS A CA 1
ATOM 725 C C . LYS A 1 89 ? 29.340 2.952 -34.575 1.00 89.25 89 LYS A C 1
ATOM 727 O O . LYS A 1 89 ? 28.754 3.016 -33.494 1.00 89.25 89 LYS A O 1
ATOM 732 N N . VAL A 1 90 ? 29.941 4.013 -35.120 1.00 87.00 90 VAL A N 1
ATOM 733 C CA . VAL A 1 90 ? 29.905 5.356 -34.511 1.00 87.00 90 VAL A CA 1
ATOM 734 C C . VAL A 1 90 ? 28.477 5.902 -34.478 1.00 87.00 90 VAL A C 1
ATOM 736 O O . VAL A 1 90 ? 28.049 6.443 -33.457 1.00 87.00 90 VAL A O 1
ATOM 739 N N . PHE A 1 91 ? 27.715 5.720 -35.559 1.00 86.31 91 PHE A N 1
ATOM 740 C CA . PHE A 1 91 ? 26.327 6.173 -35.635 1.00 86.31 91 PHE A CA 1
ATOM 741 C C . PHE A 1 91 ? 25.432 5.455 -34.619 1.00 86.31 91 PHE A C 1
ATOM 743 O O . PHE A 1 91 ? 24.660 6.102 -33.910 1.00 86.31 91 PHE A O 1
ATOM 750 N N . LYS A 1 92 ? 25.594 4.136 -34.473 1.00 89.81 92 LYS A N 1
ATOM 751 C CA . LYS A 1 92 ? 24.899 3.350 -33.450 1.00 89.81 92 LYS A CA 1
ATOM 752 C C . LYS A 1 92 ? 25.257 3.814 -32.039 1.00 89.81 92 LYS A C 1
ATOM 754 O O . LYS A 1 92 ? 24.363 4.032 -31.228 1.00 89.81 92 LYS A O 1
ATOM 759 N N . GLY A 1 93 ? 26.541 4.063 -31.773 1.00 88.38 93 GLY A N 1
ATOM 760 C CA . GLY A 1 93 ? 26.981 4.628 -30.498 1.00 88.38 93 GLY A CA 1
ATOM 761 C C . GLY A 1 93 ? 26.301 5.965 -30.182 1.00 88.38 93 GLY A C 1
ATOM 762 O O . GLY A 1 93 ? 25.875 6.180 -29.051 1.00 88.38 93 GLY A O 1
ATOM 763 N N . LEU A 1 94 ? 26.139 6.847 -31.173 1.00 90.69 94 LEU A N 1
ATOM 764 C CA . LEU A 1 94 ? 25.440 8.124 -30.995 1.00 90.69 94 LEU A CA 1
ATOM 765 C C . LEU A 1 94 ? 23.947 7.939 -30.673 1.00 90.69 94 LEU A C 1
ATOM 767 O O . LEU A 1 94 ? 23.418 8.639 -29.809 1.00 90.69 94 LEU A O 1
ATOM 771 N N . GLN A 1 95 ? 23.277 6.993 -31.333 1.00 89.62 95 GLN A N 1
ATOM 772 C CA . GLN A 1 95 ? 21.879 6.659 -31.045 1.00 89.62 95 GLN A CA 1
ATOM 773 C C . GLN A 1 95 ? 21.708 6.086 -29.633 1.00 89.62 95 GLN A C 1
ATOM 775 O O . GLN A 1 95 ? 20.804 6.504 -28.909 1.00 89.62 95 GLN A O 1
ATOM 780 N N . ASP A 1 96 ? 22.605 5.191 -29.216 1.00 91.19 96 ASP A N 1
ATOM 781 C CA . ASP A 1 96 ? 22.602 4.622 -27.866 1.00 91.19 96 ASP A CA 1
ATOM 782 C C . ASP A 1 96 ? 22.814 5.716 -26.805 1.00 91.19 96 ASP A C 1
ATOM 784 O O . ASP A 1 96 ? 22.098 5.762 -25.803 1.00 91.19 96 ASP A O 1
ATOM 788 N N . TRP A 1 97 ? 23.734 6.658 -27.051 1.00 92.19 97 TRP A N 1
ATOM 789 C CA . TRP A 1 97 ? 23.933 7.832 -26.194 1.00 92.19 97 TRP A CA 1
ATOM 790 C C . TRP A 1 97 ? 22.682 8.707 -26.088 1.00 92.19 97 TRP A C 1
ATOM 792 O O . TRP A 1 97 ? 22.344 9.151 -24.990 1.00 92.19 97 TRP A O 1
ATOM 802 N N . HIS A 1 98 ? 21.986 8.949 -27.200 1.00 91.19 98 HIS A N 1
ATOM 803 C CA . HIS A 1 98 ? 20.750 9.730 -27.194 1.00 91.19 98 HIS A CA 1
ATOM 804 C C . HIS A 1 98 ? 19.658 9.044 -26.367 1.00 91.19 98 HIS A C 1
ATOM 806 O O . HIS A 1 98 ? 19.068 9.665 -25.485 1.00 91.19 98 HIS A O 1
ATOM 812 N N . ARG A 1 99 ? 19.472 7.735 -26.569 1.00 91.00 99 ARG A N 1
ATOM 813 C CA . ARG A 1 99 ? 18.511 6.931 -25.810 1.00 91.00 99 ARG A CA 1
ATOM 814 C C . ARG A 1 99 ? 18.811 6.939 -24.309 1.00 91.00 99 ARG A C 1
ATOM 816 O O . ARG A 1 99 ? 17.902 7.071 -23.494 1.00 91.00 99 ARG A O 1
ATOM 823 N N . LEU A 1 100 ? 20.085 6.824 -23.928 1.00 89.81 100 LEU A N 1
ATOM 824 C CA . LEU A 1 100 ? 20.503 6.920 -22.526 1.00 89.81 100 LEU A CA 1
ATOM 825 C C . LEU A 1 100 ? 20.213 8.303 -21.931 1.00 89.81 100 LEU A C 1
ATOM 827 O O . LEU A 1 100 ? 19.801 8.395 -20.774 1.00 89.81 100 LEU A O 1
ATOM 831 N N . ALA A 1 101 ? 20.404 9.374 -22.704 1.00 89.25 101 ALA A N 1
ATOM 832 C CA . ALA A 1 101 ? 20.100 10.728 -22.257 1.00 89.25 101 ALA A CA 1
ATOM 833 C C . ALA A 1 101 ? 18.594 10.929 -22.006 1.00 89.25 101 ALA A C 1
ATOM 835 O O . ALA A 1 101 ? 18.231 11.540 -21.001 1.00 89.25 101 ALA A O 1
ATOM 836 N N . GLU A 1 102 ? 17.729 10.375 -22.861 1.00 90.12 102 GLU A N 1
ATOM 837 C CA . GLU A 1 102 ? 16.271 10.405 -22.672 1.00 90.12 102 GLU A CA 1
ATOM 838 C C . GLU A 1 102 ? 15.848 9.661 -21.400 1.00 90.12 102 GLU A C 1
ATOM 840 O O . GLU A 1 102 ? 15.210 10.252 -20.532 1.00 90.12 102 GLU A O 1
ATOM 845 N N . ILE A 1 103 ? 16.311 8.419 -21.214 1.00 91.50 103 ILE A N 1
ATOM 846 C CA . ILE A 1 103 ? 16.022 7.632 -20.002 1.00 91.50 103 ILE A CA 1
ATOM 847 C C . ILE A 1 103 ? 16.489 8.374 -18.741 1.00 91.50 103 ILE A C 1
ATOM 849 O O . ILE A 1 103 ? 15.798 8.409 -17.721 1.00 91.50 103 ILE A O 1
ATOM 853 N N . THR A 1 104 ? 17.667 8.999 -18.794 1.00 90.75 104 THR A N 1
ATOM 854 C CA . THR A 1 104 ? 18.203 9.753 -17.651 1.00 90.75 104 THR A CA 1
ATOM 855 C C . THR A 1 104 ? 17.335 10.972 -17.327 1.00 90.75 104 THR A C 1
ATOM 857 O O . THR A 1 104 ? 17.139 11.307 -16.162 1.00 90.75 104 THR A O 1
ATOM 860 N N . LYS A 1 105 ? 16.783 11.638 -18.345 1.00 90.94 105 LYS A N 1
ATOM 861 C CA . LYS A 1 105 ? 15.879 12.774 -18.157 1.00 90.94 105 LYS A CA 1
ATOM 862 C C . LYS A 1 105 ? 14.555 12.345 -17.521 1.00 90.94 105 LYS A C 1
ATOM 864 O O . LYS A 1 105 ? 14.097 13.011 -16.594 1.00 90.94 105 LYS A O 1
ATOM 869 N N . ASP A 1 106 ? 13.979 11.240 -17.982 1.00 90.19 106 ASP A N 1
ATOM 870 C CA . ASP A 1 106 ? 12.710 10.729 -17.455 1.00 90.19 106 ASP A CA 1
ATOM 871 C C . ASP A 1 106 ? 12.862 10.272 -16.001 1.00 90.19 106 ASP A C 1
ATOM 873 O O . ASP A 1 106 ? 12.090 10.677 -15.133 1.00 90.19 106 ASP A O 1
ATOM 877 N N . THR A 1 107 ? 13.934 9.537 -15.696 1.00 90.62 107 THR A N 1
ATOM 878 C CA . THR A 1 107 ? 14.242 9.111 -14.319 1.00 90.62 107 THR A CA 1
ATOM 879 C C . THR A 1 107 ? 14.499 10.290 -13.374 1.00 90.62 107 THR A C 1
ATOM 881 O O . THR A 1 107 ? 14.071 10.253 -12.220 1.00 90.62 107 THR A O 1
ATOM 884 N N . LEU A 1 108 ? 15.141 11.368 -13.844 1.00 91.81 108 LEU A N 1
ATOM 885 C CA . LEU A 1 108 ? 15.286 12.612 -13.075 1.00 91.81 108 LEU A CA 1
ATOM 886 C C . LEU A 1 108 ? 13.926 13.255 -12.771 1.00 91.81 108 LEU A C 1
ATOM 888 O O . LEU A 1 108 ? 13.679 13.658 -11.635 1.00 91.81 108 LEU A O 1
ATOM 892 N N . HIS A 1 109 ? 13.029 13.316 -13.758 1.00 91.69 109 HIS A N 1
ATOM 893 C CA . HIS A 1 109 ? 11.689 13.868 -13.566 1.00 91.69 109 HIS A CA 1
ATOM 894 C C . HIS A 1 109 ? 10.856 13.040 -12.573 1.00 91.69 109 HIS A C 1
ATOM 896 O O . HIS A 1 109 ? 10.196 13.595 -11.690 1.00 91.69 109 HIS A O 1
ATOM 902 N N . GLU A 1 110 ? 10.922 11.711 -12.671 1.00 93.19 110 GLU A N 1
ATOM 903 C CA . GLU A 1 110 ? 10.267 10.808 -11.723 1.00 93.19 110 GLU A CA 1
ATOM 904 C C . GLU A 1 110 ? 10.804 10.974 -10.298 1.00 93.19 110 GLU A C 1
ATOM 906 O O . GLU A 1 110 ? 10.018 10.986 -9.345 1.00 93.19 110 GLU A O 1
ATOM 911 N N . ALA A 1 111 ? 12.119 11.157 -10.139 1.00 93.12 111 ALA A N 1
ATOM 912 C CA . ALA A 1 111 ? 12.738 11.397 -8.839 1.00 93.12 111 ALA A CA 1
ATOM 913 C C . ALA A 1 111 ? 12.238 12.702 -8.192 1.00 93.12 111 ALA A C 1
ATOM 915 O O . ALA A 1 111 ? 11.907 12.709 -7.003 1.00 93.12 111 ALA A O 1
ATOM 916 N N . ASP A 1 112 ? 12.104 13.785 -8.963 1.00 95.44 112 ASP A N 1
ATOM 917 C CA . ASP A 1 112 ? 11.558 15.060 -8.474 1.00 95.44 112 ASP A CA 1
ATOM 918 C C . ASP A 1 112 ? 10.081 14.939 -8.062 1.00 95.44 112 ASP A C 1
ATOM 920 O O . ASP A 1 112 ? 9.650 15.476 -7.029 1.00 95.44 112 ASP A O 1
ATOM 924 N N . LEU A 1 113 ? 9.294 14.182 -8.829 1.00 95.56 113 LEU A N 1
ATOM 925 C CA . LEU A 1 113 ? 7.896 13.918 -8.504 1.00 95.56 113 LEU A CA 1
ATOM 926 C C . LEU A 1 113 ? 7.766 13.059 -7.236 1.00 95.56 113 LEU A C 1
ATOM 928 O O . LEU A 1 113 ? 6.948 13.358 -6.360 1.00 95.56 113 LEU A O 1
ATOM 932 N N . ALA A 1 114 ? 8.595 12.021 -7.096 1.00 93.75 114 ALA A N 1
ATOM 933 C CA . ALA A 1 114 ? 8.658 11.191 -5.896 1.00 93.75 114 ALA A CA 1
ATOM 934 C C . ALA A 1 114 ? 9.063 12.011 -4.662 1.00 93.75 114 ALA A C 1
ATOM 936 O O . ALA A 1 114 ? 8.457 11.873 -3.596 1.00 93.75 114 ALA A O 1
ATOM 937 N N . GLN A 1 115 ? 10.023 12.925 -4.812 1.00 94.88 115 GLN A N 1
ATOM 938 C CA . GLN A 1 115 ? 10.435 13.827 -3.743 1.00 94.88 115 GLN A CA 1
ATOM 939 C C . GLN A 1 115 ? 9.300 14.767 -3.321 1.00 94.88 115 GLN A C 1
ATOM 941 O O . GLN A 1 115 ? 9.097 14.985 -2.124 1.00 94.88 115 GLN A O 1
ATOM 946 N N . THR A 1 116 ? 8.526 15.289 -4.273 1.00 96.50 116 THR A N 1
ATOM 947 C CA . THR A 1 116 ? 7.354 16.130 -3.984 1.00 96.50 116 THR A CA 1
ATOM 948 C C . THR A 1 116 ? 6.307 15.363 -3.175 1.00 96.50 116 THR A C 1
ATOM 950 O O . THR A 1 116 ? 5.898 15.820 -2.105 1.00 96.50 116 THR A O 1
ATOM 953 N N . ARG A 1 117 ? 5.964 14.141 -3.606 1.00 96.56 117 ARG A N 1
ATOM 954 C CA . ARG A 1 117 ? 5.036 13.253 -2.880 1.00 96.56 117 ARG A CA 1
ATOM 955 C C . ARG A 1 117 ? 5.529 12.930 -1.471 1.00 96.56 117 ARG A C 1
ATOM 957 O O . ARG A 1 117 ? 4.746 12.946 -0.525 1.00 96.56 117 ARG A O 1
ATOM 964 N N . LEU A 1 118 ? 6.830 12.687 -1.302 1.00 97.31 118 LEU A N 1
ATOM 965 C CA . LEU A 1 118 ? 7.423 12.436 0.012 1.00 97.31 118 LEU A CA 1
ATOM 966 C C . LEU A 1 118 ? 7.260 13.640 0.952 1.00 97.31 118 LEU A C 1
ATOM 968 O O . LEU A 1 118 ? 7.006 13.462 2.143 1.00 97.31 118 LEU A O 1
ATOM 972 N N . GLN A 1 119 ? 7.403 14.866 0.445 1.00 97.19 119 GLN A N 1
ATOM 973 C CA . GLN A 1 119 ? 7.204 16.073 1.252 1.00 97.19 119 GLN A CA 1
ATOM 974 C C . GLN A 1 119 ? 5.739 16.259 1.655 1.00 97.19 119 GLN A C 1
ATOM 976 O O . GLN A 1 119 ? 5.466 16.639 2.793 1.00 97.19 119 GLN A O 1
ATOM 981 N N . GLU A 1 120 ? 4.797 15.966 0.762 1.00 97.00 120 GLU A N 1
ATOM 982 C CA . GLU A 1 120 ? 3.364 16.000 1.074 1.00 97.00 120 GLU A CA 1
ATOM 983 C C . GLU A 1 120 ? 2.986 14.948 2.118 1.00 97.00 120 GLU A C 1
ATOM 985 O O . GLU A 1 120 ? 2.381 15.289 3.134 1.00 97.00 120 GLU A O 1
ATOM 990 N N . ALA A 1 121 ? 3.438 13.703 1.946 1.00 95.62 121 ALA A N 1
ATOM 991 C CA . ALA A 1 121 ? 3.211 12.636 2.917 1.00 95.62 121 ALA A CA 1
ATOM 992 C C . ALA A 1 121 ? 3.788 12.983 4.299 1.00 95.62 121 ALA A C 1
ATOM 994 O O . ALA A 1 121 ? 3.153 12.740 5.324 1.00 95.62 121 ALA A O 1
ATOM 995 N N . LYS A 1 122 ? 4.969 13.612 4.353 1.00 97.75 122 LYS A N 1
ATOM 996 C CA . LYS A 1 122 ? 5.556 14.089 5.615 1.00 97.75 122 LYS A CA 1
ATOM 997 C C . LYS A 1 122 ? 4.691 15.150 6.292 1.00 97.75 122 LYS A C 1
ATOM 999 O O . LYS A 1 122 ? 4.485 15.062 7.500 1.00 97.75 122 LYS A O 1
ATOM 1004 N N . LYS A 1 123 ? 4.175 16.125 5.536 1.00 97.69 123 LYS A N 1
ATOM 1005 C CA . LYS A 1 123 ? 3.259 17.147 6.072 1.00 97.69 123 LYS A CA 1
ATOM 1006 C C . LYS A 1 123 ? 1.990 16.509 6.629 1.00 97.69 123 LYS A C 1
ATOM 1008 O O . LYS A 1 123 ? 1.557 16.878 7.717 1.00 97.69 123 LYS A O 1
ATOM 1013 N N . GLU A 1 124 ? 1.445 15.528 5.919 1.00 97.31 124 GLU A N 1
ATOM 1014 C CA . GLU A 1 124 ? 0.241 14.820 6.341 1.00 97.31 124 GLU A CA 1
ATOM 1015 C C . GLU A 1 124 ? 0.472 13.994 7.611 1.00 97.31 124 GLU A C 1
ATOM 1017 O O . GLU A 1 124 ? -0.313 14.082 8.549 1.00 97.31 124 GLU A O 1
ATOM 1022 N N . ILE A 1 125 ? 1.599 13.283 7.716 1.00 96.25 125 ILE A N 1
ATOM 1023 C CA . ILE A 1 125 ? 1.978 12.579 8.950 1.00 96.25 125 ILE A CA 1
ATOM 1024 C C . ILE A 1 125 ? 2.089 13.559 10.122 1.00 96.25 125 ILE A C 1
ATOM 1026 O O . ILE A 1 125 ? 1.644 13.247 11.225 1.00 96.25 125 ILE A O 1
ATOM 1030 N N . THR A 1 126 ? 2.676 14.740 9.916 1.00 97.75 126 THR A N 1
ATOM 1031 C CA . THR A 1 126 ? 2.753 15.764 10.966 1.00 97.75 126 THR A CA 1
ATOM 1032 C C . THR A 1 126 ? 1.365 16.258 11.376 1.00 97.75 126 THR A C 1
ATOM 1034 O O . THR A 1 126 ? 1.109 16.380 12.574 1.00 97.75 126 THR A O 1
ATOM 1037 N N . ARG A 1 127 ? 0.462 16.489 10.415 1.00 97.62 127 ARG A N 1
ATOM 1038 C CA . ARG A 1 127 ? -0.929 16.884 10.676 1.00 97.62 127 ARG A CA 1
ATOM 1039 C C . ARG A 1 127 ? -1.673 15.816 11.479 1.00 97.62 127 ARG A C 1
ATOM 1041 O O . ARG A 1 127 ? -2.185 16.115 12.551 1.00 97.62 127 ARG A O 1
ATOM 1048 N N . LEU A 1 128 ? -1.649 14.568 11.014 1.00 96.38 128 LEU A N 1
ATOM 1049 C CA . LEU A 1 128 ? -2.312 13.445 11.681 1.00 96.38 128 LEU A CA 1
ATOM 1050 C C . LEU A 1 128 ? -1.748 13.195 13.083 1.00 96.38 128 LEU A C 1
ATOM 1052 O O . LEU A 1 128 ? -2.502 12.929 14.014 1.00 96.38 128 LEU A O 1
ATOM 1056 N N . LYS A 1 129 ? -0.431 13.336 13.278 1.00 96.94 129 LYS A N 1
ATOM 1057 C CA . LYS A 1 129 ? 0.171 13.261 14.619 1.00 96.94 129 LYS A CA 1
ATOM 1058 C C . LYS A 1 129 ? -0.337 14.366 15.543 1.00 96.94 129 LYS A C 1
ATOM 1060 O O . LYS A 1 129 ? -0.566 14.093 16.717 1.00 96.94 129 LYS A O 1
ATOM 1065 N N . ALA A 1 130 ? -0.513 15.585 15.035 1.00 96.00 130 ALA A N 1
ATOM 1066 C CA . ALA A 1 130 ? -1.057 16.690 15.818 1.00 96.00 130 ALA A CA 1
ATOM 1067 C C . ALA A 1 130 ? -2.535 16.471 16.186 1.00 96.00 130 ALA A C 1
ATOM 1069 O O . ALA A 1 130 ? -2.934 16.838 17.285 1.00 96.00 130 ALA A O 1
ATOM 1070 N N . GLU A 1 131 ? -3.321 15.832 15.313 1.00 96.38 131 GLU A N 1
ATOM 1071 C CA . GLU A 1 131 ? -4.717 15.452 15.586 1.00 96.38 131 GLU A CA 1
ATOM 1072 C C . GLU A 1 131 ? -4.831 14.261 16.558 1.00 96.38 131 GLU A C 1
ATOM 1074 O O . GLU A 1 131 ? -5.758 14.202 17.362 1.00 96.38 131 GLU A O 1
ATOM 1079 N N . LEU A 1 132 ? -3.867 13.334 16.556 1.00 96.38 132 LEU A N 1
ATOM 1080 C CA . LEU A 1 132 ? -3.885 12.150 17.423 1.00 96.38 132 LEU A CA 1
ATOM 1081 C C . LEU A 1 132 ? -3.658 12.475 18.911 1.00 96.38 132 LEU A C 1
ATOM 1083 O O . LEU A 1 132 ? -4.219 11.804 19.776 1.00 96.38 132 LEU A O 1
ATOM 1087 N N . ILE A 1 133 ? -2.836 13.484 19.220 1.00 95.75 133 ILE A N 1
ATOM 1088 C CA . ILE A 1 133 ? -2.522 13.892 20.602 1.00 95.75 133 ILE A CA 1
ATOM 1089 C C . ILE A 1 133 ? -3.786 14.269 21.404 1.00 95.75 133 ILE A C 1
ATOM 1091 O O . ILE A 1 133 ? -3.994 13.679 22.465 1.00 95.75 133 ILE A O 1
ATOM 1095 N N . PRO A 1 134 ? -4.650 15.200 20.948 1.00 95.44 134 PRO A N 1
ATOM 1096 C CA . PRO A 1 134 ? -5.850 15.569 21.695 1.00 95.44 134 PRO A CA 1
ATOM 1097 C C . PRO A 1 134 ? -6.873 14.432 21.765 1.00 95.44 134 PRO A C 1
ATOM 1099 O O . PRO A 1 134 ? -7.492 14.255 22.809 1.00 95.44 134 PRO A O 1
ATOM 1102 N N . LEU A 1 135 ? -7.014 13.627 20.705 1.00 94.88 135 LEU A N 1
ATOM 1103 C CA . LEU A 1 135 ? -7.922 12.474 20.710 1.00 94.88 135 LEU A CA 1
ATOM 1104 C C . LEU A 1 135 ? -7.516 11.428 21.752 1.00 94.88 135 LEU A C 1
ATOM 1106 O O . LEU A 1 135 ? -8.377 10.866 22.424 1.00 94.88 135 LEU A O 1
ATOM 1110 N N . ARG A 1 136 ? -6.208 11.197 21.928 1.00 95.31 136 ARG A N 1
ATOM 1111 C CA . ARG A 1 136 ? -5.697 10.331 22.996 1.00 95.31 136 ARG A CA 1
ATOM 1112 C C . ARG A 1 136 ? -6.048 10.880 24.379 1.00 95.31 136 ARG A C 1
ATOM 1114 O O . ARG A 1 136 ? -6.527 10.121 25.209 1.00 95.31 136 ARG A O 1
ATOM 1121 N N . GLY A 1 137 ? -5.870 12.182 24.602 1.00 94.44 137 GLY A N 1
ATOM 1122 C CA . GLY A 1 137 ? -6.251 12.810 25.871 1.00 94.44 137 GLY A CA 1
ATOM 1123 C C . GLY A 1 137 ? -7.759 12.745 26.143 1.00 94.44 137 GLY A C 1
ATOM 1124 O O . GLY A 1 137 ? -8.176 12.521 27.275 1.00 94.44 137 GLY A O 1
ATOM 1125 N N . GLU A 1 138 ? -8.596 12.894 25.111 1.00 95.94 138 GLU A N 1
ATOM 1126 C CA . GLU A 1 138 ? -10.049 12.746 25.255 1.00 95.94 138 GLU A CA 1
ATOM 1127 C C . GLU A 1 138 ? -10.449 11.304 25.597 1.00 95.94 138 GLU A C 1
ATOM 1129 O O . GLU A 1 138 ? -11.373 11.104 26.387 1.00 95.94 138 GLU A O 1
ATOM 1134 N N . LEU A 1 139 ? -9.756 10.313 25.026 1.00 95.12 139 LEU A N 1
ATOM 1135 C CA . LEU A 1 139 ? -9.967 8.901 25.335 1.00 95.12 139 LEU A CA 1
ATOM 1136 C C . LEU A 1 139 ? -9.605 8.594 26.792 1.00 95.12 139 LEU A C 1
ATOM 1138 O O . LEU A 1 139 ? -10.447 8.075 27.514 1.00 95.12 139 LEU A O 1
ATOM 1142 N N . GLU A 1 140 ? -8.427 9.022 27.252 1.00 95.69 140 GLU A N 1
ATOM 1143 C CA . GLU A 1 140 ? -8.004 8.866 28.653 1.00 95.69 140 GLU A CA 1
ATOM 1144 C C . GLU A 1 140 ? -9.008 9.528 29.617 1.00 95.69 140 GLU A C 1
ATOM 1146 O O . GLU A 1 140 ? -9.413 8.939 30.616 1.00 95.69 140 GLU A O 1
ATOM 1151 N N . ALA A 1 141 ? -9.517 10.717 29.276 1.00 95.94 141 ALA A N 1
ATOM 1152 C CA . ALA A 1 141 ? -10.546 11.393 30.068 1.00 95.94 141 ALA A CA 1
ATOM 1153 C C . ALA A 1 141 ? -11.925 10.703 30.028 1.00 95.94 141 ALA A C 1
ATOM 1155 O O . ALA A 1 141 ? -12.785 10.980 30.874 1.00 95.94 141 ALA A O 1
ATOM 1156 N N . LYS A 1 142 ? -12.208 9.881 29.013 1.00 95.81 142 LYS A N 1
ATOM 1157 C CA . LYS A 1 142 ? -13.412 9.039 28.967 1.00 95.81 142 LYS A CA 1
ATOM 1158 C C . LYS A 1 142 ? -13.214 7.778 29.801 1.00 95.81 142 LYS A C 1
ATOM 1160 O O . LYS A 1 142 ? -14.123 7.450 30.556 1.00 95.81 142 LYS A O 1
ATOM 1165 N N . ASP A 1 143 ? -12.041 7.157 29.740 1.00 96.12 143 ASP A N 1
ATOM 1166 C CA . ASP A 1 143 ? -11.700 5.982 30.549 1.00 96.12 143 ASP A CA 1
ATOM 1167 C C . ASP A 1 143 ? -11.747 6.304 32.052 1.00 96.12 143 ASP A C 1
ATOM 1169 O O . ASP A 1 143 ? -12.366 5.571 32.820 1.00 96.12 143 ASP A O 1
ATOM 1173 N N . GLU A 1 144 ? -11.221 7.462 32.466 1.00 96.00 144 GLU A N 1
ATOM 1174 C CA . GLU A 1 144 ? -11.315 7.942 33.855 1.00 96.00 144 GLU A CA 1
ATOM 1175 C C . GLU A 1 144 ? -12.779 8.124 34.303 1.00 96.00 144 GLU A C 1
ATOM 1177 O O . GLU A 1 144 ? -13.156 7.785 35.424 1.00 96.00 144 GLU A O 1
ATOM 1182 N N . ARG A 1 145 ? -13.643 8.632 33.412 1.00 96.31 145 ARG A N 1
ATOM 1183 C CA . ARG A 1 145 ? -15.077 8.799 33.700 1.00 96.31 145 ARG A CA 1
ATOM 1184 C C . ARG A 1 145 ? -15.809 7.468 33.812 1.00 96.31 145 ARG A C 1
ATOM 1186 O O . ARG A 1 145 ? -16.721 7.365 34.627 1.00 96.31 145 ARG A O 1
ATOM 1193 N N . ILE A 1 146 ? -15.434 6.478 33.008 1.00 96.56 146 ILE A N 1
ATOM 1194 C CA . ILE A 1 146 ? -15.979 5.121 33.111 1.00 96.56 146 ILE A CA 1
ATOM 1195 C C . ILE A 1 146 ? -15.575 4.515 34.458 1.00 96.56 146 ILE A C 1
ATOM 1197 O O . ILE A 1 146 ? -16.449 4.059 35.186 1.00 96.56 146 ILE A O 1
ATOM 1201 N N . ALA A 1 147 ? -14.301 4.627 34.849 1.00 96.00 147 ALA A N 1
ATOM 1202 C CA . ALA A 1 147 ? -13.828 4.142 36.146 1.00 96.00 147 ALA A CA 1
ATOM 1203 C C . ALA A 1 147 ? -14.570 4.795 37.330 1.00 96.00 147 ALA A C 1
ATOM 1205 O O . ALA A 1 147 ? -14.982 4.105 38.261 1.00 96.00 147 ALA A O 1
ATOM 1206 N N . GLN A 1 148 ? -14.809 6.112 37.273 1.00 95.94 148 GLN A N 1
ATOM 1207 C CA . GLN A 1 148 ? -15.598 6.821 38.289 1.00 95.94 148 GLN A CA 1
ATOM 1208 C C . GLN A 1 148 ? -17.060 6.353 38.335 1.00 95.94 148 GLN A C 1
ATOM 1210 O O . GLN A 1 148 ? -17.639 6.241 39.416 1.00 95.94 148 GLN A O 1
ATOM 1215 N N . LEU A 1 149 ? -17.677 6.095 37.177 1.00 94.81 149 LEU A N 1
ATOM 1216 C CA . LEU A 1 149 ? -19.041 5.569 37.117 1.00 94.81 149 LEU A CA 1
ATOM 1217 C C . LEU A 1 149 ? -19.123 4.158 37.701 1.00 94.81 149 LEU A C 1
ATOM 1219 O O . LEU A 1 149 ? -20.053 3.897 38.459 1.00 94.81 149 LEU A O 1
ATOM 1223 N N . ASP A 1 150 ? -18.153 3.291 37.412 1.00 95.81 150 ASP A N 1
ATOM 1224 C CA . ASP A 1 150 ? -18.090 1.934 37.964 1.00 95.81 150 ASP A CA 1
ATOM 1225 C C . ASP A 1 150 ? -17.956 1.952 39.496 1.00 95.81 150 ASP A C 1
ATOM 1227 O O . ASP A 1 150 ? -18.643 1.200 40.191 1.00 95.81 150 ASP A O 1
ATOM 1231 N N . GLU A 1 151 ? -17.138 2.857 40.048 1.00 95.38 151 GLU A N 1
ATOM 1232 C CA . GLU A 1 151 ? -17.011 3.037 41.500 1.00 95.38 151 GLU A CA 1
ATOM 1233 C C . GLU A 1 151 ? -18.325 3.515 42.139 1.00 95.38 151 GLU A C 1
ATOM 1235 O O . GLU A 1 151 ? -18.773 2.958 43.146 1.00 95.38 151 GLU A O 1
ATOM 1240 N N . LEU A 1 152 ? -18.990 4.507 41.536 1.00 94.56 152 LEU A N 1
ATOM 1241 C CA . LEU A 1 152 ? -20.295 4.982 42.008 1.00 94.56 152 LEU A CA 1
ATOM 1242 C C . LEU A 1 152 ? -21.364 3.886 41.950 1.00 94.56 152 LEU A C 1
ATOM 1244 O O . LEU A 1 152 ? -22.203 3.797 42.850 1.00 94.56 152 LEU A O 1
ATOM 1248 N N . LEU A 1 153 ? -21.339 3.055 40.910 1.00 94.81 153 LEU A N 1
ATOM 1249 C CA . LEU A 1 153 ? -22.294 1.968 40.718 1.00 94.81 153 LEU A CA 1
ATOM 1250 C C . LEU A 1 153 ? -22.101 0.880 41.782 1.00 94.81 153 LEU A C 1
ATOM 1252 O O . LEU A 1 153 ? -23.073 0.471 42.417 1.00 94.81 153 LEU A O 1
ATOM 1256 N N . MET A 1 154 ? -20.851 0.514 42.075 1.00 94.62 154 MET A N 1
ATOM 1257 C CA . MET A 1 154 ? -20.500 -0.398 43.168 1.00 94.62 154 MET A CA 1
ATOM 1258 C C . MET A 1 154 ? -20.965 0.128 44.539 1.00 94.62 154 MET A C 1
ATOM 1260 O O . MET A 1 154 ? -21.543 -0.621 45.328 1.00 94.62 154 MET A O 1
ATOM 1264 N N . LEU A 1 155 ? -20.764 1.420 44.830 1.00 92.94 155 LEU A N 1
ATOM 1265 C CA . LEU A 1 155 ? -21.225 2.029 46.087 1.00 92.94 155 LEU A CA 1
ATOM 1266 C C . LEU A 1 155 ? -22.758 2.034 46.204 1.00 92.94 155 LEU A C 1
ATOM 1268 O O . LEU A 1 155 ? -23.302 1.750 47.275 1.00 92.94 155 LEU A O 1
ATOM 1272 N N . ALA A 1 156 ? -23.463 2.328 45.108 1.00 90.06 156 ALA A N 1
ATOM 1273 C CA . ALA A 1 156 ? -24.923 2.301 45.069 1.00 90.06 156 ALA A CA 1
ATOM 1274 C C . ALA A 1 156 ? -25.476 0.880 45.283 1.00 90.06 156 ALA A C 1
ATOM 1276 O O . ALA A 1 156 ? -26.445 0.698 46.027 1.00 90.06 156 ALA A O 1
ATOM 1277 N N . GLU A 1 157 ? -24.844 -0.137 44.690 1.00 90.44 157 GLU A N 1
ATOM 1278 C CA . GLU A 1 157 ? -25.189 -1.544 44.915 1.00 90.44 157 GLU A CA 1
ATOM 1279 C C . GLU A 1 157 ? -24.976 -1.961 46.375 1.00 90.44 157 GLU A C 1
ATOM 1281 O O . GLU A 1 157 ? -25.853 -2.603 46.963 1.00 90.44 157 GLU A O 1
ATOM 1286 N N . GLN A 1 158 ? -23.870 -1.537 46.994 1.00 89.06 158 GLN A N 1
ATOM 1287 C CA . GLN A 1 158 ? -23.583 -1.820 48.401 1.00 89.06 158 GLN A CA 1
ATOM 1288 C C . GLN A 1 158 ? -24.624 -1.183 49.340 1.00 89.06 158 GLN A C 1
ATOM 1290 O O . GLN A 1 158 ? -25.112 -1.841 50.262 1.00 89.06 158 GLN A O 1
ATOM 1295 N N . GLN A 1 159 ? -25.033 0.068 49.088 1.00 84.38 159 GLN A N 1
ATOM 1296 C CA . GLN A 1 159 ? -26.105 0.727 49.850 1.00 84.38 159 GLN A CA 1
ATOM 1297 C C . GLN A 1 159 ? -27.469 0.044 49.660 1.00 84.38 159 GLN A C 1
ATOM 1299 O O . GLN A 1 159 ? -28.236 -0.102 50.619 1.00 84.38 159 GLN A O 1
ATOM 1304 N N . ALA A 1 160 ? -27.781 -0.405 48.441 1.00 82.12 160 ALA A N 1
ATOM 1305 C CA . ALA A 1 160 ? -29.012 -1.137 48.150 1.00 82.12 160 ALA A CA 1
ATOM 1306 C C . ALA A 1 160 ? -29.050 -2.515 48.836 1.00 82.12 160 ALA A C 1
ATOM 1308 O O . ALA A 1 160 ? -30.117 -2.960 49.265 1.00 82.12 160 ALA A O 1
ATOM 1309 N N . GLN A 1 161 ? -27.898 -3.178 48.976 1.00 76.06 161 GLN A N 1
ATOM 1310 C CA . GLN A 1 161 ? -27.759 -4.432 49.722 1.00 76.06 161 GLN A CA 1
ATOM 1311 C C . GLN A 1 161 ? -27.904 -4.217 51.234 1.00 76.06 161 GLN A C 1
ATOM 1313 O O . GLN A 1 161 ? -28.680 -4.934 51.862 1.00 76.06 161 GLN A O 1
ATOM 1318 N N . GLN A 1 162 ? -27.270 -3.186 51.807 1.00 69.81 162 GLN A N 1
ATOM 1319 C CA . GLN A 1 162 ? -27.427 -2.835 53.230 1.00 69.81 162 GLN A CA 1
ATOM 1320 C C . GLN A 1 162 ? -28.872 -2.449 53.588 1.00 69.81 162 GLN A C 1
ATOM 1322 O O . GLN A 1 162 ? -29.360 -2.764 54.671 1.00 69.81 162 GLN A O 1
ATOM 1327 N N . SER A 1 163 ? -29.603 -1.827 52.658 1.00 64.06 163 SER A N 1
ATOM 1328 C CA . SER A 1 163 ? -31.015 -1.463 52.851 1.00 64.06 163 SER A CA 1
ATOM 1329 C C . SER A 1 163 ? -31.983 -2.658 52.768 1.00 64.06 163 SER A C 1
ATOM 1331 O O . SER A 1 163 ? -33.164 -2.508 53.079 1.00 64.06 163 SER A O 1
ATOM 1333 N N . ARG A 1 164 ? -31.520 -3.846 52.347 1.00 59.28 164 ARG A N 1
ATOM 1334 C CA . ARG A 1 164 ? -32.341 -5.063 52.181 1.00 59.28 164 ARG A CA 1
ATOM 1335 C C . ARG A 1 164 ? -32.258 -6.058 53.347 1.00 59.28 164 ARG A C 1
ATOM 1337 O O . ARG A 1 164 ? -32.942 -7.077 53.298 1.00 59.28 164 ARG A O 1
ATOM 1344 N N . GLU A 1 165 ? -31.516 -5.774 54.420 1.00 47.88 165 GLU A N 1
ATOM 1345 C CA . GLU A 1 165 ? -31.336 -6.707 55.553 1.00 47.88 165 GLU A CA 1
ATOM 1346 C C . GLU A 1 165 ? -32.558 -6.875 56.490 1.00 47.88 165 GLU A C 1
ATOM 1348 O O . GLU A 1 165 ? -32.461 -7.519 57.532 1.00 47.88 165 GLU A O 1
ATOM 1353 N N . THR A 1 166 ? -33.750 -6.389 56.126 1.00 47.84 166 THR A N 1
ATOM 1354 C CA . THR A 1 166 ? -34.984 -6.598 56.913 1.00 47.84 166 THR A CA 1
ATOM 1355 C C . THR A 1 166 ? -36.139 -7.212 56.123 1.00 47.84 166 THR A C 1
ATOM 1357 O O . THR A 1 166 ? -37.288 -6.867 56.359 1.00 47.84 166 THR A O 1
ATOM 1360 N N . THR A 1 167 ? -35.910 -8.152 55.201 1.00 52.03 167 THR A N 1
ATOM 1361 C CA . THR A 1 167 ? -36.973 -9.065 54.712 1.00 52.03 167 THR A CA 1
ATOM 1362 C C . THR A 1 167 ? -36.351 -10.306 54.056 1.00 52.03 167 THR A C 1
ATOM 1364 O O . THR A 1 167 ? -35.536 -10.142 53.149 1.00 52.03 167 THR A O 1
ATOM 1367 N N . PRO A 1 168 ? -36.724 -11.552 54.422 1.00 45.31 168 PRO A N 1
ATOM 1368 C CA . PRO A 1 168 ? -36.242 -12.727 53.708 1.00 45.31 168 PRO A CA 1
ATOM 1369 C C . PRO A 1 168 ? -36.986 -12.822 52.373 1.00 45.31 168 PRO A C 1
ATOM 1371 O O . PRO A 1 168 ? -38.121 -13.296 52.315 1.00 45.31 168 PRO A O 1
ATOM 1374 N N . LEU A 1 169 ? -36.364 -12.343 51.293 1.00 43.00 169 LEU A N 1
ATOM 1375 C CA . LEU A 1 169 ? -36.893 -12.528 49.947 1.00 43.00 169 LEU A CA 1
ATOM 1376 C C . LEU A 1 169 ? -36.206 -13.720 49.283 1.00 43.00 169 LEU A C 1
ATOM 1378 O O . LEU A 1 169 ? -34.999 -13.741 49.061 1.00 43.00 169 LEU A O 1
ATOM 1382 N N . SER A 1 170 ? -37.042 -14.718 49.018 1.00 40.59 170 SER A N 1
ATOM 1383 C CA . SER A 1 170 ? -36.780 -15.959 48.301 1.00 40.59 170 SER A CA 1
ATOM 1384 C C . SER A 1 170 ? -35.791 -15.789 47.140 1.00 40.59 170 SER A C 1
ATOM 1386 O O . SER A 1 170 ? -35.972 -14.933 46.273 1.00 40.59 170 SER A O 1
ATOM 1388 N N . SER A 1 171 ? -34.762 -16.638 47.116 1.00 45.06 171 SER A N 1
ATOM 1389 C CA . SER A 1 171 ? -33.814 -16.778 46.014 1.00 45.06 171 SER A CA 1
ATOM 1390 C C . SER A 1 171 ? -34.530 -17.322 44.775 1.00 45.06 171 SER A C 1
ATOM 1392 O O . SER A 1 171 ? -34.522 -18.524 44.503 1.00 45.06 171 SER A O 1
ATOM 1394 N N . ALA A 1 172 ? -35.167 -16.438 44.013 1.00 40.38 172 ALA A N 1
ATOM 1395 C CA . ALA A 1 172 ? -35.509 -16.737 42.636 1.00 40.38 172 ALA A CA 1
ATOM 1396 C C . ALA A 1 172 ? -34.194 -16.756 41.853 1.00 40.38 172 ALA A C 1
ATOM 1398 O O . ALA A 1 172 ? -33.534 -15.725 41.722 1.00 40.38 172 ALA A O 1
ATOM 1399 N N . SER A 1 173 ? -33.799 -17.933 41.360 1.00 43.59 173 SER A N 1
ATOM 1400 C CA . SER A 1 173 ? -32.765 -18.048 40.334 1.00 43.59 173 SER A CA 1
ATOM 1401 C C . SER A 1 173 ? -33.071 -17.040 39.235 1.00 43.59 173 SER A C 1
ATOM 1403 O O . SER A 1 173 ? -34.055 -17.185 38.508 1.00 43.59 173 SER A O 1
ATOM 1405 N N . LEU A 1 174 ? -32.226 -16.016 39.118 1.00 47.47 174 LEU A N 1
ATOM 1406 C CA . LEU A 1 174 ? -32.179 -15.155 37.950 1.00 47.47 174 LEU A CA 1
ATOM 1407 C C . LEU A 1 174 ? -31.729 -16.039 36.791 1.00 47.47 174 LEU A C 1
ATOM 1409 O O . LEU A 1 174 ? -30.543 -16.202 36.526 1.00 47.47 174 LEU A O 1
ATOM 1413 N N . THR A 1 175 ? -32.686 -16.669 36.117 1.00 46.25 175 THR A N 1
ATOM 1414 C CA . THR A 1 175 ? -32.454 -17.186 34.778 1.00 46.25 175 THR A CA 1
ATOM 1415 C C . THR A 1 175 ? -32.165 -15.961 33.921 1.00 46.25 175 THR A C 1
ATOM 1417 O O . THR A 1 175 ? -33.092 -15.226 33.567 1.00 46.25 175 THR A O 1
ATOM 1420 N N . THR A 1 176 ? -30.891 -15.688 33.651 1.00 53.56 176 THR A N 1
ATOM 1421 C CA . THR A 1 176 ? -30.467 -14.713 32.649 1.00 53.56 176 THR A CA 1
ATOM 1422 C C . THR A 1 176 ? -31.094 -15.137 31.327 1.00 53.56 176 THR A C 1
ATOM 1424 O O . THR A 1 176 ? -30.664 -16.082 30.668 1.00 53.56 176 THR A O 1
ATOM 1427 N N . LYS A 1 177 ? -32.212 -14.495 30.976 1.00 60.22 177 LYS A N 1
ATOM 1428 C CA . LYS A 1 177 ? -32.846 -14.685 29.677 1.00 60.22 177 LYS A CA 1
ATOM 1429 C C . LYS A 1 177 ? -31.888 -14.096 28.651 1.00 60.22 177 LYS A C 1
ATOM 1431 O O . LYS A 1 177 ? -31.757 -12.879 28.574 1.00 60.22 177 LYS A O 1
ATOM 1436 N N . ARG A 1 178 ? -31.200 -14.972 27.917 1.00 66.31 178 ARG A N 1
ATOM 1437 C CA . ARG A 1 178 ? -30.370 -14.588 26.773 1.00 66.31 178 ARG A CA 1
ATOM 1438 C C . ARG A 1 178 ? -31.177 -13.724 25.801 1.00 66.31 178 ARG A C 1
ATOM 1440 O O . ARG A 1 178 ? -32.377 -13.950 25.618 1.00 66.31 178 ARG A O 1
ATOM 1447 N N . SER A 1 179 ? -30.505 -12.757 25.185 1.00 75.88 179 SER A N 1
ATOM 1448 C CA . SER A 1 179 ? -31.028 -11.886 24.138 1.00 75.88 179 SER A CA 1
ATOM 1449 C C . SER A 1 179 ? -31.682 -12.710 23.031 1.00 75.88 179 SER A C 1
ATOM 1451 O O . SER A 1 179 ? -31.259 -13.837 22.733 1.00 75.88 179 SER A O 1
ATOM 1453 N N . ALA A 1 180 ? -32.716 -12.141 22.408 1.00 75.81 180 ALA A N 1
ATOM 1454 C CA . ALA A 1 180 ? -33.368 -12.744 21.256 1.00 75.81 180 ALA A CA 1
ATOM 1455 C C . ALA A 1 180 ? -32.337 -13.029 20.150 1.00 75.81 180 ALA A C 1
ATOM 1457 O O . ALA A 1 180 ? -31.395 -12.266 19.921 1.00 75.81 180 ALA A O 1
ATOM 1458 N N . LYS A 1 181 ? -32.493 -14.161 19.462 1.00 80.50 181 LYS A N 1
ATOM 1459 C CA . LYS A 1 181 ? -31.544 -14.585 18.432 1.00 80.50 181 LYS A CA 1
ATOM 1460 C C . LYS A 1 181 ? -31.650 -13.636 17.231 1.00 80.50 181 LYS A C 1
ATOM 1462 O O . LYS A 1 181 ? -32.626 -13.706 16.490 1.00 80.50 181 LYS A O 1
ATOM 1467 N N . PHE A 1 182 ? -30.655 -12.768 17.038 1.00 84.81 182 PHE A N 1
ATOM 1468 C CA . PHE A 1 182 ? -30.530 -11.955 15.825 1.00 84.81 182 PHE A CA 1
ATOM 1469 C C . PHE A 1 182 ? -30.347 -12.891 14.613 1.00 84.81 182 PHE A C 1
ATOM 1471 O O . PHE A 1 182 ? -29.747 -13.961 14.784 1.00 84.81 182 PHE A O 1
ATOM 1478 N N . PRO A 1 183 ? -30.864 -12.573 13.415 1.00 86.81 183 PRO A N 1
ATOM 1479 C CA . PRO A 1 183 ? -30.690 -13.430 12.245 1.00 86.81 183 PRO A CA 1
ATOM 1480 C C . PRO A 1 183 ? -29.209 -13.714 11.966 1.00 86.81 183 PRO A C 1
ATOM 1482 O O . PRO A 1 183 ? -28.351 -12.844 12.104 1.00 86.81 183 PRO A O 1
ATOM 1485 N N . ASP A 1 184 ? -28.908 -14.963 11.615 1.00 88.88 184 ASP A N 1
ATOM 1486 C CA . ASP A 1 184 ? -27.566 -15.355 11.194 1.00 88.88 184 ASP A CA 1
ATOM 1487 C C . ASP A 1 184 ? -27.293 -14.811 9.775 1.00 88.88 184 ASP A C 1
ATOM 1489 O O . ASP A 1 184 ? -28.172 -14.910 8.912 1.00 88.88 184 ASP A O 1
ATOM 1493 N N . PRO A 1 185 ? -26.099 -14.255 9.504 1.00 89.75 185 PRO A N 1
ATOM 1494 C CA . PRO A 1 185 ? -25.709 -13.886 8.155 1.00 89.75 185 PRO A CA 1
ATOM 1495 C C . PRO A 1 185 ? -25.581 -15.129 7.262 1.00 89.75 185 PRO A C 1
ATOM 1497 O O . PRO A 1 185 ? -25.350 -16.237 7.764 1.00 89.75 185 PRO A O 1
ATOM 1500 N N . PRO A 1 186 ? -25.696 -14.961 5.931 1.00 91.38 186 PRO A N 1
ATOM 1501 C CA . PRO A 1 186 ? -25.431 -16.042 4.986 1.00 91.38 186 PRO A CA 1
ATOM 1502 C C . PRO A 1 186 ? -23.990 -16.560 5.116 1.00 91.38 186 PRO A C 1
ATOM 1504 O O . PRO A 1 186 ? -23.102 -15.855 5.594 1.00 91.38 186 PRO A O 1
ATOM 1507 N N . VAL A 1 187 ? -23.749 -17.796 4.677 1.00 92.81 187 VAL A N 1
ATOM 1508 C CA . VAL A 1 187 ? -22.393 -18.360 4.605 1.00 92.81 187 VAL A CA 1
ATOM 1509 C C . VAL A 1 187 ? -21.634 -17.694 3.457 1.00 92.81 187 VAL A C 1
ATOM 1511 O O . VAL A 1 187 ? -22.167 -17.564 2.355 1.00 92.81 187 VAL A O 1
ATOM 1514 N N . PHE A 1 188 ? -20.398 -17.279 3.714 1.00 92.62 188 PHE A N 1
ATOM 1515 C CA . PHE A 1 188 ? -19.508 -16.697 2.718 1.00 92.62 188 PHE A CA 1
ATOM 1516 C C . PHE A 1 188 ? -18.581 -17.769 2.145 1.00 92.62 188 PHE A C 1
ATOM 1518 O O . PHE A 1 188 ? -17.816 -18.398 2.878 1.00 92.62 188 PHE A O 1
ATOM 1525 N N . THR A 1 189 ? -18.675 -17.992 0.834 1.00 89.69 189 THR A N 1
ATOM 1526 C CA . THR A 1 189 ? -17.884 -19.004 0.115 1.00 89.69 189 THR A CA 1
ATOM 1527 C C . THR A 1 189 ? -16.612 -18.434 -0.506 1.00 89.69 189 THR A C 1
ATOM 1529 O O . THR A 1 189 ? -15.662 -19.174 -0.737 1.00 89.69 189 THR A O 1
ATOM 1532 N N . GLY A 1 190 ? -16.572 -17.126 -0.785 1.00 83.75 190 GLY A N 1
ATOM 1533 C CA . GLY A 1 190 ? -15.467 -16.512 -1.526 1.00 83.75 190 GLY A CA 1
ATOM 1534 C C . GLY A 1 190 ? -15.411 -16.909 -3.008 1.00 83.75 190 GLY A C 1
ATOM 1535 O O . GLY A 1 190 ? -14.390 -16.715 -3.664 1.00 83.75 190 GLY A O 1
ATOM 1536 N N . GLU A 1 191 ? -16.483 -17.493 -3.548 1.00 84.25 191 GLU A N 1
ATOM 1537 C CA . GLU A 1 191 ? -16.543 -17.977 -4.929 1.00 84.25 191 GLU A CA 1
ATOM 1538 C C . GLU A 1 191 ? -17.239 -16.972 -5.859 1.00 84.25 191 GLU A C 1
ATOM 1540 O O . GLU A 1 191 ? -18.262 -16.373 -5.518 1.00 84.25 191 GLU A O 1
ATOM 1545 N N . ILE A 1 192 ? -16.690 -16.815 -7.066 1.00 77.75 192 ILE A N 1
ATOM 1546 C CA . ILE A 1 192 ? -17.328 -16.108 -8.183 1.00 77.75 192 ILE A CA 1
ATOM 1547 C C . ILE A 1 192 ? -18.084 -17.163 -8.993 1.00 77.75 192 ILE A C 1
ATOM 1549 O O . ILE A 1 192 ? -17.467 -17.995 -9.658 1.00 77.75 192 ILE A O 1
ATOM 1553 N N . ILE A 1 193 ? -19.414 -17.149 -8.922 1.00 71.56 193 ILE A N 1
ATOM 1554 C CA . ILE A 1 193 ? -20.266 -18.131 -9.607 1.00 71.56 193 ILE A CA 1
ATOM 1555 C C . ILE A 1 193 ? -20.639 -17.578 -10.988 1.00 71.56 193 ILE A C 1
ATOM 1557 O O . ILE A 1 193 ? -21.152 -16.465 -11.096 1.00 71.56 193 ILE A O 1
ATOM 1561 N N . ASP A 1 194 ? -20.374 -18.349 -12.047 1.00 64.81 194 ASP A N 1
ATOM 1562 C CA . ASP A 1 194 ? -20.761 -18.053 -13.438 1.00 64.81 194 ASP A CA 1
ATOM 1563 C C . ASP A 1 194 ? -20.305 -16.676 -13.970 1.00 64.81 194 ASP A C 1
ATOM 1565 O O . ASP A 1 194 ? -21.002 -16.027 -14.749 1.00 64.81 194 ASP A O 1
ATOM 1569 N N . GLY A 1 195 ? -19.132 -16.197 -13.533 1.00 58.41 195 GLY A N 1
ATOM 1570 C CA . GLY A 1 195 ? -18.591 -14.891 -13.941 1.00 58.41 195 GLY A CA 1
ATOM 1571 C C . GLY A 1 195 ? -19.384 -13.685 -13.417 1.00 58.41 195 GLY A C 1
ATOM 1572 O O . GLY A 1 195 ? -19.163 -12.563 -13.871 1.00 58.41 195 GLY A O 1
ATOM 1573 N N . LYS A 1 196 ? -20.308 -13.908 -12.476 1.00 64.00 196 LYS A N 1
ATOM 1574 C CA . LYS A 1 196 ? -21.102 -12.881 -11.800 1.00 64.00 196 LYS A CA 1
ATOM 1575 C C . LYS A 1 196 ? -20.475 -12.523 -10.451 1.00 64.00 196 LYS A C 1
ATOM 1577 O O . LYS A 1 196 ? -19.826 -13.364 -9.837 1.00 64.00 196 LYS A O 1
ATOM 1582 N N . ASP A 1 197 ? -20.704 -11.288 -9.994 1.00 68.12 197 ASP A N 1
ATOM 1583 C CA . ASP A 1 197 ? -20.280 -10.785 -8.679 1.00 68.12 197 ASP A CA 1
ATOM 1584 C C . ASP A 1 197 ? -20.412 -11.840 -7.566 1.00 68.12 197 ASP A C 1
ATOM 1586 O O . ASP A 1 197 ? -21.438 -12.517 -7.444 1.00 68.12 197 ASP A O 1
ATOM 1590 N N . MET A 1 198 ? -19.393 -11.904 -6.708 1.00 77.19 198 MET A N 1
ATOM 1591 C CA . MET A 1 198 ? -19.377 -12.733 -5.505 1.00 77.19 198 MET A CA 1
ATOM 1592 C C . MET A 1 198 ? -20.621 -12.476 -4.641 1.00 77.19 198 MET A C 1
ATOM 1594 O O . MET A 1 198 ? -20.936 -11.332 -4.296 1.00 77.19 198 MET A O 1
ATOM 1598 N N . SER A 1 199 ? -21.332 -13.551 -4.292 1.00 75.06 199 SER A N 1
ATOM 1599 C CA . SER A 1 199 ? -22.565 -13.503 -3.505 1.00 75.06 199 SER A CA 1
ATOM 1600 C C . SER A 1 199 ? -22.482 -14.482 -2.327 1.00 75.06 199 SER A C 1
ATOM 1602 O O . SER A 1 199 ? -22.360 -15.682 -2.566 1.00 75.06 199 SER A O 1
ATOM 1604 N N . PRO A 1 200 ? -22.611 -14.018 -1.070 1.00 82.69 200 PRO A N 1
ATOM 1605 C CA . PRO A 1 200 ? -22.838 -12.629 -0.663 1.00 82.69 200 PRO A CA 1
ATOM 1606 C C . PRO A 1 200 ? -21.608 -11.736 -0.911 1.00 82.69 200 PRO A C 1
ATOM 1608 O O . PRO A 1 200 ? -20.474 -12.206 -0.860 1.00 82.69 200 PRO A O 1
ATOM 1611 N N . LYS A 1 201 ? -21.836 -10.436 -1.157 1.00 85.94 201 LYS A N 1
ATOM 1612 C CA . LYS A 1 201 ? -20.743 -9.456 -1.263 1.00 85.94 201 LYS A CA 1
ATOM 1613 C C . LYS A 1 201 ? -19.989 -9.403 0.064 1.00 85.94 201 LYS A C 1
ATOM 1615 O O . LYS A 1 201 ? -20.620 -9.330 1.120 1.00 85.94 201 LYS A O 1
ATOM 1620 N N . PHE A 1 202 ? -18.661 -9.409 -0.011 1.00 88.44 202 PHE A N 1
ATOM 1621 C CA . PHE A 1 202 ? -17.798 -9.511 1.162 1.00 88.44 202 PHE A CA 1
ATOM 1622 C C . PHE A 1 202 ? -18.050 -8.385 2.180 1.00 88.44 202 PHE A C 1
ATOM 1624 O O . PHE A 1 202 ? -18.331 -8.662 3.341 1.00 88.44 202 PHE A O 1
ATOM 1631 N N . GLU A 1 203 ? -18.072 -7.122 1.743 1.00 88.25 203 GLU A N 1
ATOM 1632 C CA . GLU A 1 203 ? -18.261 -5.975 2.647 1.00 88.25 203 GLU A CA 1
ATOM 1633 C C . GLU A 1 203 ? -19.593 -6.003 3.431 1.00 88.25 203 GLU A C 1
ATOM 1635 O O . GLU A 1 203 ? -19.549 -5.960 4.664 1.00 88.25 203 GLU A O 1
ATOM 1640 N N . PRO A 1 204 ? -20.781 -6.121 2.790 1.00 89.69 204 PRO A N 1
ATOM 1641 C CA . PRO A 1 204 ? -22.033 -6.298 3.530 1.00 89.69 204 PRO A CA 1
ATOM 1642 C C . PRO A 1 204 ? -22.027 -7.506 4.465 1.00 89.69 204 PRO A C 1
ATOM 1644 O O . PRO A 1 204 ? -22.620 -7.460 5.540 1.00 89.69 204 PRO A O 1
ATOM 1647 N N . TRP A 1 205 ? -21.370 -8.596 4.066 1.00 93.12 205 TRP A N 1
ATOM 1648 C CA . TRP A 1 205 ? -21.288 -9.793 4.892 1.00 93.12 205 TRP A CA 1
ATOM 1649 C C . TRP A 1 205 ? -20.491 -9.547 6.181 1.00 93.12 205 TRP A C 1
ATOM 1651 O O . TRP A 1 205 ? -20.961 -9.924 7.255 1.00 93.12 205 TRP A O 1
ATOM 1661 N N . VAL A 1 206 ? -19.350 -8.850 6.105 1.00 92.06 206 VAL A N 1
ATOM 1662 C CA . VAL A 1 206 ? -18.549 -8.473 7.284 1.00 92.06 206 VAL A CA 1
ATOM 1663 C C . VAL A 1 206 ? -19.364 -7.613 8.254 1.00 92.06 206 VAL A C 1
ATOM 1665 O O . VAL A 1 206 ? -19.349 -7.866 9.459 1.00 92.06 206 VAL A O 1
ATOM 1668 N N . LEU A 1 207 ? -20.130 -6.641 7.743 1.00 91.00 207 LEU A N 1
ATOM 1669 C CA . LEU A 1 207 ? -21.010 -5.809 8.573 1.00 91.00 207 LEU A CA 1
ATOM 1670 C C . LEU A 1 207 ? -22.047 -6.653 9.323 1.00 91.00 207 LEU A C 1
ATOM 1672 O O . LEU A 1 207 ? -22.183 -6.520 10.536 1.00 91.00 207 LEU A O 1
ATOM 1676 N N . HIS A 1 208 ? -22.710 -7.590 8.640 1.00 91.88 208 HIS A N 1
ATOM 1677 C CA . HIS A 1 208 ? -23.688 -8.461 9.292 1.00 91.88 208 HIS A CA 1
ATOM 1678 C C . HIS A 1 208 ? -23.066 -9.380 10.355 1.00 91.88 208 HIS A C 1
ATOM 1680 O O . HIS A 1 208 ? -23.720 -9.700 11.349 1.00 91.88 208 HIS A O 1
ATOM 1686 N N . ILE A 1 209 ? -21.815 -9.816 10.169 1.00 93.50 209 ILE A N 1
ATOM 1687 C CA . ILE A 1 209 ? -21.078 -10.575 11.187 1.00 93.50 209 ILE A CA 1
ATOM 1688 C C . ILE A 1 209 ? -20.838 -9.705 12.427 1.00 93.50 209 ILE A C 1
ATOM 1690 O O . ILE A 1 209 ? -21.113 -10.161 13.538 1.00 93.50 209 ILE A O 1
ATOM 1694 N N . HIS A 1 210 ? -20.384 -8.460 12.257 1.00 93.75 210 HIS A N 1
ATOM 1695 C CA . HIS A 1 210 ? -20.200 -7.534 13.378 1.00 93.75 210 HIS A CA 1
ATOM 1696 C C . HIS A 1 210 ? -21.514 -7.251 14.109 1.00 93.75 210 HIS A C 1
ATOM 1698 O O . HIS A 1 210 ? -21.565 -7.399 15.330 1.00 93.75 210 HIS A O 1
ATOM 1704 N N . ASP A 1 211 ? -22.587 -6.947 13.375 1.00 91.31 211 ASP A N 1
ATOM 1705 C CA . ASP A 1 211 ? -23.916 -6.714 13.949 1.00 91.31 211 ASP A CA 1
ATOM 1706 C C . ASP A 1 211 ? -24.381 -7.919 14.770 1.00 91.31 211 ASP A C 1
ATOM 1708 O O . ASP A 1 211 ? -24.857 -7.780 15.896 1.00 91.31 211 ASP A O 1
ATOM 1712 N N . LYS A 1 212 ? -24.186 -9.134 14.248 1.00 92.06 212 LYS A N 1
ATOM 1713 C CA . LYS A 1 212 ? -24.550 -10.372 14.935 1.00 92.06 212 LYS A CA 1
ATOM 1714 C C . LYS A 1 212 ? -23.760 -10.582 16.226 1.00 92.06 212 LYS A C 1
ATOM 1716 O O . LYS A 1 212 ? -24.352 -10.934 17.248 1.00 92.06 212 LYS A O 1
ATOM 1721 N N . LEU A 1 213 ? -22.444 -10.378 16.190 1.00 92.62 213 LEU A N 1
ATOM 1722 C CA . LEU A 1 213 ? -21.586 -10.510 17.369 1.00 92.62 213 LEU A CA 1
ATOM 1723 C C . LEU A 1 213 ? -21.892 -9.429 18.416 1.00 92.62 213 LEU A C 1
ATOM 1725 O O . LEU A 1 213 ? -21.799 -9.704 19.609 1.00 92.62 213 LEU A O 1
ATOM 1729 N N . GLN A 1 214 ? -22.298 -8.231 17.986 1.00 90.12 214 GLN A N 1
ATOM 1730 C CA . GLN A 1 214 ? -22.667 -7.125 18.866 1.00 90.12 214 GLN A CA 1
ATOM 1731 C C . GLN A 1 214 ? -24.063 -7.298 19.488 1.00 90.12 214 GLN A C 1
ATOM 1733 O O . GLN A 1 214 ? -24.238 -7.077 20.683 1.00 90.12 214 GLN A O 1
ATOM 1738 N N . MET A 1 215 ? -25.062 -7.712 18.709 1.00 86.75 215 MET A N 1
ATOM 1739 C CA . MET A 1 215 ? -26.449 -7.853 19.181 1.00 86.75 215 MET A CA 1
ATOM 1740 C C . MET A 1 215 ? -26.673 -9.111 20.030 1.00 86.75 215 MET A C 1
ATOM 1742 O O . MET A 1 215 ? -27.627 -9.181 20.807 1.00 86.75 215 MET A O 1
ATOM 1746 N N . ASN A 1 216 ? -25.800 -10.111 19.892 1.00 91.19 216 ASN A N 1
ATOM 1747 C CA . ASN A 1 216 ? -25.801 -11.335 20.691 1.00 91.19 216 ASN A CA 1
ATOM 1748 C C . ASN A 1 216 ? -24.504 -11.488 21.506 1.00 91.19 216 ASN A C 1
ATOM 1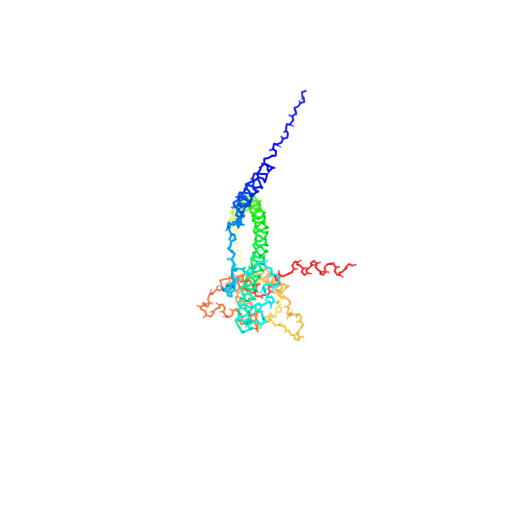750 O O . ASN A 1 216 ? -23.995 -12.600 21.633 1.00 91.19 216 ASN A O 1
ATOM 1754 N N . GLN A 1 217 ? -23.963 -10.398 22.064 1.00 85.75 217 GLN A N 1
ATOM 1755 C CA . GLN A 1 217 ? -22.759 -10.449 22.914 1.00 85.75 217 GLN A CA 1
ATOM 1756 C C . GLN A 1 217 ? -22.887 -11.456 24.067 1.00 85.75 217 GLN A C 1
ATOM 1758 O O . GLN A 1 217 ? -21.941 -12.176 24.370 1.00 85.75 217 GLN A O 1
ATOM 1763 N N . ASP A 1 218 ? -24.080 -11.579 24.644 1.00 86.44 218 ASP A N 1
ATOM 1764 C CA . ASP A 1 218 ? -24.418 -12.531 25.707 1.00 86.44 218 ASP A CA 1
ATOM 1765 C C . ASP A 1 218 ? -24.415 -14.009 25.258 1.00 86.44 218 ASP A C 1
ATOM 1767 O O . ASP A 1 218 ? -24.474 -14.917 26.087 1.00 86.44 218 ASP A O 1
ATOM 1771 N N . HIS A 1 219 ? -24.345 -14.276 23.949 1.00 83.88 219 HIS A N 1
ATOM 1772 C CA . HIS A 1 219 ? -24.160 -15.623 23.391 1.00 83.88 219 HIS A CA 1
ATOM 1773 C C . HIS A 1 219 ? -22.687 -15.931 23.085 1.00 83.88 219 HIS A C 1
ATOM 1775 O O . HIS A 1 219 ? -22.343 -17.101 22.911 1.00 83.88 219 HIS A O 1
ATOM 1781 N N . PHE A 1 220 ? -21.821 -14.914 23.024 1.00 87.38 220 PHE A N 1
ATOM 1782 C CA . PHE A 1 220 ? -20.412 -15.027 22.637 1.00 87.38 220 PHE A CA 1
ATOM 1783 C C . PHE A 1 220 ? -19.500 -14.346 23.666 1.00 87.38 220 PHE A C 1
ATOM 1785 O O . PHE A 1 220 ? -18.806 -13.374 23.368 1.00 87.38 220 PHE A O 1
ATOM 1792 N N . GLU A 1 221 ? -19.490 -14.886 24.884 1.00 85.62 221 GLU A N 1
ATOM 1793 C CA . GLU A 1 221 ? -18.771 -14.314 26.035 1.00 85.62 221 GLU A CA 1
ATOM 1794 C C . GLU A 1 221 ? -17.246 -14.242 25.841 1.00 85.62 221 GLU A C 1
ATOM 1796 O O . GLU A 1 221 ? -16.580 -13.410 26.451 1.00 85.62 221 GLU A O 1
ATOM 1801 N N . THR A 1 222 ? -16.674 -15.096 24.987 1.00 90.69 222 THR A N 1
ATOM 1802 C CA . THR A 1 222 ? -15.223 -15.171 24.760 1.00 90.69 222 THR A CA 1
ATOM 1803 C C . THR A 1 222 ? -14.866 -14.887 23.309 1.00 90.69 222 THR A C 1
ATOM 1805 O O . THR A 1 222 ? -15.612 -15.234 22.391 1.00 90.69 222 THR A O 1
ATOM 1808 N N . ASP A 1 223 ? -13.676 -14.330 23.077 1.00 90.56 223 ASP A N 1
ATOM 1809 C CA . ASP A 1 223 ? -13.173 -14.130 21.714 1.00 90.56 223 ASP A CA 1
ATOM 1810 C C . ASP A 1 223 ? -13.005 -15.4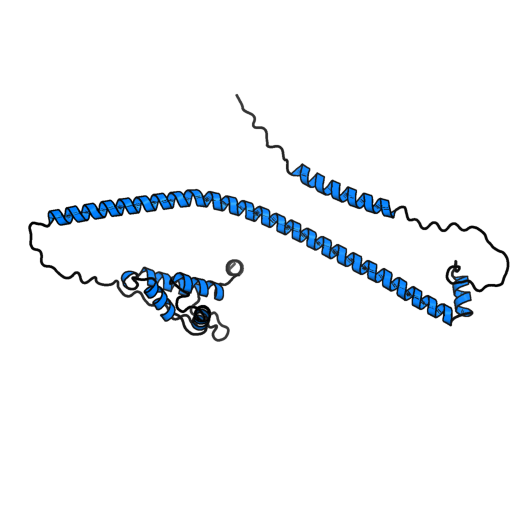55 20.965 1.00 90.56 223 ASP A C 1
ATOM 1812 O O . ASP A 1 223 ? -13.280 -15.516 19.773 1.00 90.56 223 ASP A O 1
ATOM 1816 N N . ALA A 1 224 ? -12.687 -16.550 21.663 1.00 89.31 224 ALA A N 1
ATOM 1817 C CA . ALA A 1 224 ? -12.695 -17.888 21.076 1.00 89.31 224 ALA A CA 1
ATOM 1818 C C . ALA A 1 224 ? -14.087 -18.287 20.545 1.00 89.31 224 ALA A C 1
ATOM 1820 O O . ALA A 1 224 ? -14.185 -18.847 19.454 1.00 89.31 224 ALA A O 1
ATOM 1821 N N . ALA A 1 225 ? -15.167 -17.963 21.270 1.00 89.94 225 ALA A N 1
ATOM 1822 C CA . ALA A 1 225 ? -16.537 -18.224 20.824 1.00 89.94 225 ALA A CA 1
ATOM 1823 C C . ALA A 1 225 ? -16.930 -17.357 19.617 1.00 89.94 225 ALA A C 1
ATOM 1825 O O . ALA A 1 225 ? -17.557 -17.861 18.684 1.00 89.94 225 ALA A O 1
ATOM 1826 N N . LYS A 1 226 ? -16.515 -16.083 19.593 1.00 93.62 226 LYS A N 1
ATOM 1827 C CA . LYS A 1 226 ? -16.714 -15.193 18.435 1.00 93.62 226 LYS A CA 1
ATOM 1828 C C . LYS A 1 226 ? -15.958 -15.706 17.208 1.00 93.62 226 LYS A C 1
ATOM 1830 O O . LYS A 1 226 ? -16.537 -15.825 16.134 1.00 93.62 226 LYS A O 1
ATOM 1835 N N . THR A 1 227 ? -14.688 -16.074 17.370 1.00 92.38 227 THR A N 1
ATOM 1836 C CA . THR A 1 227 ? -13.847 -16.647 16.308 1.00 92.38 227 THR A CA 1
ATOM 1837 C C . THR A 1 227 ? -14.443 -17.945 15.763 1.00 92.38 227 THR A C 1
ATOM 1839 O O . THR A 1 227 ? -14.591 -18.099 14.551 1.00 92.38 227 THR A O 1
ATOM 1842 N N . ALA A 1 228 ? -14.860 -18.857 16.648 1.00 91.50 228 ALA A N 1
ATOM 1843 C CA . ALA A 1 228 ? -15.524 -20.096 16.252 1.00 91.50 228 ALA A CA 1
ATOM 1844 C C . ALA A 1 228 ? -16.808 -19.817 15.462 1.00 91.50 228 ALA A C 1
ATOM 1846 O O . ALA A 1 228 ? -17.046 -20.455 14.438 1.00 91.50 228 ALA A O 1
ATOM 1847 N N . TYR A 1 229 ? -17.604 -18.833 15.891 1.00 94.25 229 TYR A N 1
ATOM 1848 C CA . TYR A 1 229 ? -18.800 -18.418 15.169 1.00 94.25 229 TYR A CA 1
ATOM 1849 C C . TYR A 1 229 ? -18.484 -17.929 13.752 1.00 94.25 229 TYR A C 1
ATOM 1851 O O . TYR A 1 229 ? -19.124 -18.393 12.807 1.00 94.25 229 TYR A O 1
ATOM 1859 N N . VAL A 1 230 ? -17.477 -17.065 13.583 1.00 93.81 230 VAL A N 1
ATOM 1860 C CA . VAL A 1 230 ? -17.044 -16.596 12.255 1.00 93.81 230 VAL A CA 1
ATOM 1861 C C . VAL A 1 230 ? -16.657 -17.775 11.362 1.00 93.81 230 VAL A C 1
ATOM 1863 O O . VAL A 1 230 ? -17.115 -17.836 10.224 1.00 93.81 230 VAL A O 1
ATOM 1866 N N . PHE A 1 231 ? -15.928 -18.773 11.876 1.00 92.69 231 PHE A N 1
ATOM 1867 C CA . PHE A 1 231 ? -15.612 -19.979 11.100 1.00 92.69 231 PHE A CA 1
ATOM 1868 C C . PHE A 1 231 ? -16.859 -20.752 10.651 1.00 92.69 231 PHE A C 1
ATOM 1870 O O . PHE A 1 231 ? -16.883 -21.259 9.535 1.00 92.69 231 PHE A O 1
ATOM 1877 N N . THR A 1 232 ? -17.934 -20.791 11.449 1.00 93.88 232 THR A N 1
ATOM 1878 C CA . THR A 1 232 ? -19.204 -21.420 11.020 1.00 93.88 232 THR A CA 1
ATOM 1879 C C . THR A 1 232 ? -19.927 -20.669 9.897 1.00 93.88 232 THR A C 1
ATOM 1881 O O . THR A 1 232 ? -20.952 -21.138 9.390 1.00 93.88 232 THR A O 1
ATOM 1884 N N . ARG A 1 233 ? -19.449 -19.477 9.535 1.00 95.31 233 ARG A N 1
ATOM 1885 C CA . ARG A 1 233 ? -19.995 -18.637 8.465 1.00 95.31 233 ARG A CA 1
ATOM 1886 C C . ARG A 1 233 ? -19.083 -18.582 7.244 1.00 95.31 233 ARG A C 1
ATOM 1888 O O . ARG A 1 233 ? -19.413 -17.865 6.305 1.00 95.31 233 ARG A O 1
ATOM 1895 N N . LEU A 1 234 ? -18.007 -19.366 7.225 1.00 93.62 234 LEU A N 1
ATOM 1896 C CA . LEU A 1 234 ? -17.110 -19.521 6.085 1.00 93.62 234 LEU A CA 1
ATOM 1897 C C . LEU A 1 234 ? -17.271 -20.904 5.453 1.00 93.62 234 LEU A C 1
ATOM 1899 O O . LEU A 1 234 ? -17.518 -21.899 6.135 1.00 93.62 234 LEU A O 1
ATOM 1903 N N . SER A 1 235 ? -17.125 -20.968 4.136 1.00 92.19 235 SER A N 1
ATOM 1904 C CA . SER A 1 235 ? -17.063 -22.212 3.369 1.00 92.19 235 SER A CA 1
ATOM 1905 C C . SER A 1 235 ? -16.249 -21.993 2.088 1.00 92.19 235 SER A C 1
ATOM 1907 O O . SER A 1 235 ? -15.756 -20.887 1.869 1.00 92.19 235 SER A O 1
ATOM 1909 N N . GLY A 1 236 ? -16.092 -23.034 1.269 1.00 90.88 236 GLY A N 1
ATOM 1910 C CA . GLY A 1 236 ? -15.392 -22.974 -0.021 1.00 90.88 236 GLY A CA 1
ATOM 1911 C C . GLY A 1 236 ? -14.013 -22.309 0.054 1.00 90.88 236 GLY A C 1
ATOM 1912 O O . GLY A 1 236 ? -13.292 -22.451 1.047 1.00 90.88 236 GLY A O 1
ATOM 1913 N N . ASN A 1 237 ? -13.694 -21.515 -0.970 1.00 89.25 237 ASN A N 1
ATOM 1914 C CA . ASN A 1 237 ? -12.430 -20.782 -1.091 1.00 89.25 237 ASN A CA 1
ATOM 1915 C C . ASN A 1 237 ? -12.109 -19.916 0.133 1.00 89.25 237 ASN A C 1
ATOM 1917 O O . ASN A 1 237 ? -10.961 -19.852 0.570 1.00 89.25 237 ASN A O 1
ATOM 1921 N N . ALA A 1 238 ? -13.107 -19.249 0.720 1.00 90.19 238 ALA A N 1
ATOM 1922 C CA . ALA A 1 238 ? -12.891 -18.424 1.906 1.00 90.19 238 ALA A CA 1
ATOM 1923 C C . ALA A 1 238 ? -12.373 -19.253 3.091 1.00 90.19 238 ALA A C 1
ATOM 1925 O O . ALA A 1 238 ? -11.459 -18.821 3.796 1.00 90.19 238 ALA A O 1
ATOM 1926 N N . MET A 1 239 ? -12.909 -20.460 3.283 1.00 92.38 239 MET A N 1
ATOM 1927 C CA . MET A 1 239 ? -12.434 -21.370 4.324 1.00 92.38 239 MET A CA 1
ATOM 1928 C C . MET A 1 239 ? -11.054 -21.954 3.990 1.00 92.38 239 MET A C 1
ATOM 1930 O O . MET A 1 239 ? -10.212 -22.067 4.881 1.00 92.38 239 MET A O 1
ATOM 1934 N N . ASP A 1 240 ? -10.785 -22.270 2.723 1.00 91.44 240 ASP A N 1
ATOM 1935 C CA . ASP A 1 240 ? -9.487 -22.797 2.279 1.00 91.44 240 ASP A CA 1
ATOM 1936 C C . ASP A 1 240 ? -8.349 -21.788 2.478 1.00 91.44 240 ASP A C 1
ATOM 1938 O O . ASP A 1 240 ? -7.270 -22.139 2.975 1.00 91.44 240 ASP A O 1
ATOM 1942 N N . HIS A 1 241 ? -8.601 -20.510 2.189 1.00 89.88 241 HIS A N 1
ATOM 1943 C CA . HIS A 1 241 ? -7.650 -19.441 2.476 1.00 89.88 241 HIS A CA 1
ATOM 1944 C C . HIS A 1 241 ? -7.365 -19.327 3.974 1.00 89.88 241 HIS A C 1
ATOM 1946 O O . HIS A 1 241 ? -6.204 -19.340 4.380 1.00 89.88 241 HIS A O 1
ATOM 1952 N N . ILE A 1 242 ? -8.401 -19.301 4.815 1.00 90.50 242 ILE A N 1
ATOM 1953 C CA . ILE A 1 242 ? -8.239 -19.248 6.274 1.00 90.50 242 ILE A CA 1
ATOM 1954 C C . ILE A 1 242 ? -7.492 -20.472 6.816 1.00 90.50 242 ILE A C 1
ATOM 1956 O O . ILE A 1 242 ? -6.632 -20.338 7.688 1.00 90.50 242 ILE A O 1
ATOM 1960 N N . ASN A 1 243 ? -7.759 -21.664 6.284 1.00 89.62 243 ASN A N 1
ATOM 1961 C CA . ASN A 1 243 ? -7.034 -22.875 6.658 1.00 89.62 243 ASN A CA 1
ATOM 1962 C C . ASN A 1 243 ? -5.555 -22.818 6.255 1.00 89.62 243 ASN A C 1
ATOM 1964 O O . ASN A 1 243 ? -4.712 -23.334 6.989 1.00 89.62 243 ASN A O 1
ATOM 1968 N N . SER A 1 244 ? -5.224 -22.141 5.152 1.00 87.25 244 SER A N 1
ATOM 1969 C CA . SER A 1 244 ? -3.835 -21.946 4.719 1.00 87.25 244 SER A CA 1
ATOM 1970 C C . SER A 1 244 ? -3.022 -21.140 5.740 1.00 87.25 244 SER A C 1
ATOM 1972 O O . SER A 1 244 ? -1.891 -21.514 6.044 1.00 87.25 244 SER A O 1
ATOM 1974 N N . TYR A 1 245 ? -3.609 -20.110 6.363 1.00 84.25 245 TYR A N 1
ATOM 1975 C CA . TYR A 1 245 ? -2.962 -19.379 7.466 1.00 84.25 245 TYR A CA 1
ATOM 1976 C C . TYR A 1 245 ? -2.756 -20.248 8.718 1.00 84.25 245 TYR A C 1
ATOM 1978 O O . TYR A 1 245 ? -1.788 -20.072 9.457 1.00 84.25 245 TYR A O 1
ATOM 1986 N N . ARG A 1 246 ? -3.643 -21.223 8.950 1.00 81.94 246 ARG A N 1
ATOM 1987 C CA . ARG A 1 246 ? -3.605 -22.120 10.120 1.00 81.94 246 ARG A CA 1
ATOM 1988 C C . ARG A 1 246 ? -2.690 -23.329 9.947 1.00 81.94 246 ARG A C 1
ATOM 1990 O O . ARG A 1 246 ? -2.455 -24.037 10.923 1.00 81.94 246 ARG A O 1
ATOM 1997 N N . ALA A 1 247 ? -2.150 -23.566 8.749 1.00 77.19 247 ALA A N 1
ATOM 1998 C CA . ALA A 1 247 ? -1.357 -24.756 8.431 1.00 77.19 247 ALA A CA 1
ATOM 1999 C C . ALA A 1 247 ? -0.090 -24.929 9.303 1.00 77.19 247 ALA A C 1
ATOM 2001 O O . ALA A 1 247 ? 0.444 -26.033 9.374 1.00 77.19 247 ALA A O 1
ATOM 2002 N N . GLY A 1 248 ? 0.368 -23.876 9.996 1.00 69.62 248 GLY A N 1
ATOM 2003 C CA . GLY A 1 248 ? 1.475 -23.932 10.963 1.00 69.62 248 GLY A CA 1
ATOM 2004 C C . GLY A 1 248 ? 1.109 -23.609 12.419 1.00 69.62 248 GLY A C 1
ATOM 2005 O O . GLY A 1 248 ? 1.914 -23.874 13.308 1.00 69.62 248 GLY A O 1
ATOM 2006 N N . ASP A 1 249 ? -0.079 -23.056 12.681 1.00 80.56 249 ASP A N 1
ATOM 2007 C CA . ASP A 1 249 ? -0.529 -22.660 14.022 1.00 80.56 249 ASP A CA 1
ATOM 2008 C C . ASP A 1 249 ? -2.064 -22.783 14.140 1.00 80.56 249 ASP A C 1
ATOM 2010 O O . ASP A 1 249 ? -2.806 -21.961 13.592 1.00 80.56 249 ASP A O 1
ATOM 2014 N N . PRO A 1 250 ? -2.579 -23.782 14.883 1.00 74.88 250 PRO A N 1
ATOM 2015 C CA . PRO A 1 250 ? -4.013 -23.937 15.118 1.00 74.88 250 PRO A CA 1
ATOM 2016 C C . PRO A 1 250 ? -4.676 -22.726 15.791 1.00 74.88 250 PRO A C 1
ATOM 2018 O O . PRO A 1 250 ? -5.881 -22.533 15.599 1.00 74.88 250 PRO A O 1
ATOM 2021 N N . ASN A 1 251 ? -3.896 -21.927 16.530 1.00 79.31 251 ASN A N 1
ATOM 2022 C CA . ASN A 1 251 ? -4.305 -20.738 17.281 1.00 79.31 251 ASN A CA 1
ATOM 2023 C C . ASN A 1 251 ? -3.870 -19.426 16.602 1.00 79.31 251 ASN A C 1
ATOM 2025 O O . ASN A 1 251 ? -3.839 -18.382 17.259 1.00 79.31 251 ASN A O 1
ATOM 2029 N N . HIS A 1 252 ? -3.571 -19.467 15.297 1.00 86.00 252 HIS A N 1
ATOM 2030 C CA . HIS A 1 252 ? -3.136 -18.302 14.521 1.00 86.00 252 HIS A CA 1
ATOM 2031 C C . HIS A 1 252 ? -4.066 -17.090 14.706 1.00 86.00 252 HIS A C 1
ATOM 2033 O O . HIS A 1 252 ? -3.614 -15.956 14.859 1.00 86.00 252 HIS A O 1
ATOM 2039 N N . PHE A 1 253 ? -5.377 -17.340 14.757 1.00 89.06 253 PHE A N 1
ATOM 2040 C CA . PHE A 1 253 ? -6.391 -16.316 14.979 1.00 89.06 253 PHE A CA 1
ATOM 2041 C C . PHE A 1 253 ? -6.858 -16.318 16.435 1.00 89.06 253 PHE A C 1
ATOM 2043 O O . PHE A 1 253 ? -7.573 -17.221 16.873 1.00 89.06 253 PHE A O 1
ATOM 2050 N N . LYS A 1 254 ? -6.471 -15.281 17.185 1.00 88.44 254 LYS A N 1
ATOM 2051 C CA . LYS A 1 254 ? -6.878 -15.100 18.590 1.00 88.44 254 LYS A CA 1
ATOM 2052 C C . LYS A 1 254 ? -8.234 -14.413 18.737 1.00 88.44 254 LYS A C 1
ATOM 2054 O O . LYS A 1 254 ? -8.902 -14.613 19.746 1.00 88.44 254 LYS A O 1
ATOM 2059 N N . THR A 1 255 ? -8.641 -13.625 17.743 1.00 92.38 255 THR A N 1
ATOM 2060 C CA . THR A 1 255 ? -9.879 -12.833 17.774 1.00 92.38 255 THR A CA 1
ATOM 2061 C C . THR A 1 255 ? -10.653 -12.958 16.468 1.00 92.38 255 THR A C 1
ATOM 2063 O O . THR A 1 255 ? -10.065 -13.214 15.412 1.00 92.38 255 THR A O 1
ATOM 2066 N N . SER A 1 256 ? -11.966 -12.715 16.518 1.00 91.44 256 SER A N 1
ATOM 2067 C CA . SER A 1 256 ? -12.810 -12.675 15.317 1.00 91.44 256 SER A CA 1
ATOM 2068 C C . SER A 1 256 ? -12.310 -11.631 14.318 1.00 91.44 256 SER A C 1
ATOM 2070 O O . SER A 1 256 ? -12.298 -11.887 13.11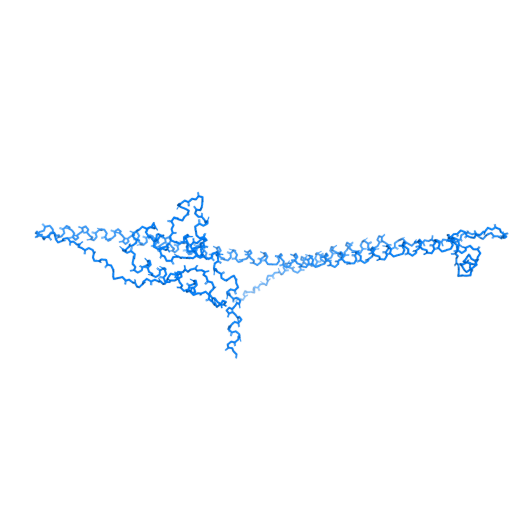8 1.00 91.44 256 SER A O 1
ATOM 2072 N N . ASP A 1 257 ? -11.808 -10.499 14.814 1.00 92.25 257 ASP A N 1
ATOM 2073 C CA . ASP A 1 257 ? -11.288 -9.417 13.976 1.00 92.25 257 ASP A CA 1
ATOM 2074 C C . ASP A 1 257 ? -10.028 -9.831 13.210 1.00 92.25 257 ASP A C 1
ATOM 2076 O O . ASP A 1 257 ? -9.867 -9.456 12.054 1.00 92.25 257 ASP A O 1
ATOM 2080 N N . SER A 1 258 ? -9.159 -10.665 13.796 1.00 92.00 258 SER A N 1
ATOM 2081 C CA . SER A 1 258 ? -7.995 -11.191 13.068 1.00 92.00 258 SER A CA 1
ATOM 2082 C C . SER A 1 258 ? -8.387 -12.089 11.890 1.00 92.00 258 SER A C 1
ATOM 2084 O O . SER A 1 258 ? -7.728 -12.049 10.854 1.00 92.00 258 SER A O 1
ATOM 2086 N N . VAL A 1 259 ? -9.489 -12.844 12.010 1.00 91.50 259 VAL A N 1
ATOM 2087 C CA . VAL A 1 259 ? -10.024 -13.656 10.903 1.00 91.50 259 VAL A CA 1
ATOM 2088 C C . VAL A 1 259 ? -10.589 -12.748 9.815 1.00 91.50 259 VAL A C 1
ATOM 2090 O O . VAL A 1 259 ? -10.297 -12.936 8.637 1.00 91.50 259 VAL A O 1
ATOM 2093 N N . LEU A 1 260 ? -11.382 -11.746 10.205 1.00 92.56 260 LEU A N 1
ATOM 2094 C CA . LEU A 1 260 ? -11.993 -10.806 9.266 1.00 92.56 260 LEU A CA 1
ATOM 2095 C C . LEU A 1 260 ? -10.938 -9.979 8.525 1.00 92.56 260 LEU A C 1
ATOM 2097 O O . LEU A 1 260 ? -11.064 -9.801 7.319 1.00 92.56 260 LEU A O 1
ATOM 2101 N N . ASN A 1 261 ? -9.871 -9.544 9.198 1.00 90.62 261 ASN A N 1
ATOM 2102 C CA . ASN A 1 261 ? -8.771 -8.811 8.569 1.00 90.62 261 ASN A CA 1
ATOM 2103 C C . ASN A 1 261 ? -8.020 -9.653 7.530 1.00 90.62 261 ASN A C 1
ATOM 2105 O O . ASN A 1 261 ? -7.725 -9.153 6.450 1.00 90.62 261 ASN A O 1
ATOM 2109 N N . ALA A 1 262 ? -7.764 -10.936 7.807 1.00 90.19 262 ALA A N 1
ATOM 2110 C CA . ALA A 1 262 ? -7.150 -11.824 6.818 1.00 90.19 262 ALA A CA 1
ATOM 2111 C C . ALA A 1 262 ? -8.043 -12.004 5.578 1.00 90.19 262 ALA A C 1
ATOM 2113 O O . ALA A 1 262 ? -7.548 -12.066 4.457 1.00 90.19 262 ALA A O 1
ATOM 2114 N N . LEU A 1 263 ? -9.367 -12.038 5.758 1.00 90.44 263 LEU A N 1
ATOM 2115 C CA . LEU A 1 263 ? -10.302 -12.055 4.631 1.00 90.44 263 LEU A CA 1
ATOM 2116 C C . LEU A 1 263 ? -10.328 -10.719 3.880 1.00 90.44 263 LEU A C 1
ATOM 2118 O O . LEU A 1 263 ? -10.433 -10.730 2.657 1.00 90.44 263 LEU A O 1
ATOM 2122 N N . TRP A 1 264 ? -10.195 -9.587 4.579 1.00 89.50 264 TRP A N 1
ATOM 2123 C CA . TRP A 1 264 ? -10.054 -8.274 3.945 1.00 89.50 264 TRP A CA 1
ATOM 2124 C C . TRP A 1 264 ? -8.839 -8.231 3.024 1.00 89.50 264 TRP A C 1
ATOM 2126 O O . TRP A 1 264 ? -8.974 -7.822 1.883 1.00 89.50 264 TRP A O 1
ATOM 2136 N N . GLU A 1 265 ? -7.683 -8.739 3.441 1.00 86.19 265 GLU A N 1
ATOM 2137 C CA . GLU A 1 265 ? -6.498 -8.765 2.569 1.00 86.19 265 GLU A CA 1
ATOM 2138 C C . GLU A 1 265 ? -6.715 -9.527 1.248 1.00 86.19 265 GLU A C 1
ATOM 2140 O O . GLU A 1 265 ? -6.067 -9.218 0.250 1.00 86.19 265 GLU A O 1
ATOM 2145 N N . ILE A 1 266 ? -7.624 -10.507 1.230 1.00 86.06 266 ILE A N 1
ATOM 2146 C CA . ILE A 1 266 ? -7.892 -11.356 0.060 1.00 86.06 266 ILE A CA 1
ATOM 2147 C C . ILE A 1 266 ? -9.008 -10.786 -0.819 1.00 86.06 266 ILE A C 1
ATOM 2149 O O . ILE A 1 266 ? -8.923 -10.856 -2.045 1.00 86.06 266 ILE A O 1
ATOM 2153 N N . TYR A 1 267 ? -10.074 -10.280 -0.197 1.00 84.62 267 TYR A N 1
ATOM 2154 C CA . TYR A 1 267 ? -11.327 -9.940 -0.874 1.00 84.62 267 TYR A CA 1
ATOM 2155 C C . TYR A 1 267 ? -11.617 -8.436 -0.930 1.00 84.62 267 TYR A C 1
ATOM 2157 O O . TYR A 1 267 ? -12.648 -8.050 -1.485 1.00 84.62 267 TYR A O 1
ATOM 2165 N N . ASP A 1 268 ? -10.747 -7.588 -0.375 1.00 78.38 268 ASP A N 1
ATOM 2166 C CA . ASP A 1 268 ? -10.847 -6.140 -0.559 1.00 78.38 268 ASP A CA 1
ATOM 2167 C C . ASP A 1 268 ? -10.618 -5.762 -2.025 1.00 78.38 268 ASP A C 1
ATOM 2169 O O . ASP A 1 268 ? -9.750 -6.310 -2.706 1.00 78.38 268 ASP A O 1
ATOM 2173 N N . ASP A 1 269 ? -11.391 -4.791 -2.505 1.00 67.69 269 ASP A N 1
ATOM 2174 C CA . ASP A 1 269 ? -11.181 -4.192 -3.818 1.00 67.69 269 ASP A CA 1
ATOM 2175 C C . ASP A 1 269 ? -10.196 -3.017 -3.668 1.00 67.69 269 ASP A C 1
ATOM 2177 O O . ASP A 1 269 ? -10.596 -1.931 -3.226 1.00 67.69 269 ASP A O 1
ATOM 2181 N N . PRO A 1 270 ? -8.921 -3.159 -4.086 1.00 59.25 270 PRO A N 1
ATOM 2182 C CA . PRO A 1 270 ? -7.928 -2.096 -3.943 1.00 59.25 270 PRO A CA 1
ATOM 2183 C C . PRO A 1 270 ? -8.291 -0.826 -4.730 1.00 59.25 270 PRO A C 1
ATOM 2185 O O . PRO A 1 270 ? -7.783 0.257 -4.430 1.00 59.25 270 PRO A O 1
ATOM 2188 N N . ASN A 1 271 ? -9.190 -0.923 -5.716 1.00 59.59 271 ASN A N 1
ATOM 2189 C CA . ASN A 1 271 ? -9.626 0.195 -6.547 1.00 59.59 271 ASN A CA 1
ATOM 2190 C C . ASN A 1 271 ? -10.993 0.751 -6.141 1.00 59.59 271 ASN A C 1
ATOM 2192 O O . ASN A 1 271 ? -11.515 1.629 -6.827 1.00 59.59 271 ASN A O 1
ATOM 2196 N N . ARG A 1 272 ? -11.559 0.333 -5.004 1.00 65.31 272 ARG A N 1
ATOM 2197 C CA . ARG A 1 272 ? -12.906 0.710 -4.546 1.00 65.31 272 ARG A CA 1
ATOM 2198 C C . ARG A 1 272 ? -13.211 2.203 -4.648 1.00 65.31 272 ARG A C 1
ATOM 2200 O O . ARG A 1 272 ? -14.282 2.603 -5.101 1.00 65.31 272 ARG A O 1
ATOM 2207 N N . ARG A 1 273 ? -12.275 3.056 -4.224 1.00 56.69 273 ARG A N 1
ATOM 2208 C CA . ARG A 1 273 ? -12.469 4.516 -4.235 1.00 56.69 273 ARG A CA 1
ATOM 2209 C C . ARG A 1 273 ? -12.501 5.085 -5.653 1.00 56.69 273 ARG A C 1
ATOM 2211 O O . ARG A 1 273 ? -13.202 6.066 -5.896 1.00 56.69 273 ARG A O 1
ATOM 2218 N N . GLU A 1 274 ? -11.744 4.485 -6.562 1.00 56.09 274 GLU A N 1
ATOM 2219 C CA . GLU A 1 274 ? -11.710 4.878 -7.967 1.00 56.09 274 GLU A CA 1
ATOM 2220 C C . GLU A 1 274 ? -12.920 4.315 -8.715 1.00 56.09 274 GLU A C 1
ATOM 2222 O O . GLU A 1 274 ? -13.602 5.063 -9.408 1.00 56.09 274 GLU A O 1
ATOM 2227 N N . ASN A 1 275 ? -13.294 3.062 -8.452 1.00 63.53 275 ASN A N 1
ATOM 2228 C CA . ASN A 1 275 ? -14.514 2.441 -8.965 1.00 63.53 275 ASN A CA 1
ATOM 2229 C C . ASN A 1 275 ? -15.758 3.237 -8.541 1.00 63.53 275 ASN A C 1
ATOM 2231 O O . ASN A 1 275 ? -16.572 3.600 -9.384 1.00 63.53 275 ASN A O 1
ATOM 2235 N N . ALA A 1 276 ? -15.861 3.643 -7.269 1.00 62.31 276 ALA A N 1
ATOM 2236 C CA . ALA A 1 276 ? -16.952 4.495 -6.790 1.00 62.31 276 ALA A CA 1
ATOM 2237 C C . ALA A 1 276 ? -16.988 5.874 -7.480 1.00 62.31 276 ALA A C 1
ATOM 2239 O O . ALA A 1 276 ? -18.064 6.418 -7.733 1.00 62.31 276 ALA A O 1
ATOM 2240 N N . ARG A 1 277 ? -15.822 6.447 -7.814 1.00 64.62 277 ARG A N 1
ATOM 2241 C CA . ARG A 1 277 ? -15.728 7.702 -8.579 1.00 64.62 277 ARG A CA 1
ATOM 2242 C C . ARG A 1 277 ? -16.160 7.530 -10.029 1.00 64.62 277 ARG A C 1
ATOM 2244 O O . ARG A 1 277 ? -16.819 8.426 -10.555 1.00 64.62 277 ARG A O 1
ATOM 2251 N N . ILE A 1 278 ? -15.780 6.422 -10.657 1.00 67.88 278 ILE A N 1
ATOM 2252 C CA . ILE A 1 278 ? -16.160 6.079 -12.029 1.00 67.88 278 ILE A CA 1
ATOM 2253 C C . ILE A 1 278 ? -17.672 5.853 -12.092 1.00 67.88 278 ILE A C 1
ATOM 2255 O O . ILE A 1 278 ? -18.349 6.567 -12.826 1.00 67.88 278 ILE A O 1
ATOM 2259 N N . SER A 1 279 ? -18.231 4.997 -11.231 1.00 66.00 279 SER A N 1
ATOM 2260 C CA . SER A 1 279 ? -19.676 4.737 -11.192 1.00 66.00 279 SER A CA 1
ATOM 2261 C C . SER A 1 279 ? -20.498 5.994 -10.888 1.00 66.00 279 SER A C 1
ATOM 2263 O O . SER A 1 279 ? -21.551 6.196 -11.480 1.00 66.00 279 SER A O 1
ATOM 2265 N N . PHE A 1 280 ? -20.020 6.893 -10.019 1.00 71.75 280 PHE A N 1
ATOM 2266 C CA . PHE A 1 280 ? -20.704 8.171 -9.780 1.00 71.75 280 PHE A CA 1
ATOM 2267 C C . PHE A 1 280 ? -20.726 9.080 -11.020 1.00 71.75 280 PHE A C 1
ATOM 2269 O O . PHE A 1 280 ? -21.683 9.825 -11.217 1.00 71.75 280 PHE A O 1
ATOM 2276 N N . ARG A 1 281 ? -19.683 9.038 -11.859 1.00 68.12 281 ARG A N 1
ATOM 2277 C CA . ARG A 1 281 ? -19.635 9.797 -13.119 1.00 68.12 281 ARG A CA 1
ATOM 2278 C C . ARG A 1 281 ? -20.538 9.197 -14.193 1.00 68.12 281 ARG A C 1
ATOM 2280 O O . ARG A 1 281 ? -21.086 9.959 -14.974 1.00 68.12 281 ARG A O 1
ATOM 2287 N N . GLU A 1 282 ? -20.693 7.877 -14.218 1.00 71.31 282 GLU A N 1
ATOM 2288 C CA . GLU A 1 282 ? -21.554 7.166 -15.176 1.00 71.31 282 GLU A CA 1
ATOM 2289 C C . GLU A 1 282 ? -23.053 7.295 -14.866 1.00 71.31 282 GLU A C 1
ATOM 2291 O O . GLU A 1 282 ? -23.886 7.102 -15.746 1.00 71.31 282 GLU A O 1
ATOM 2296 N N . LEU A 1 283 ? -23.409 7.653 -13.629 1.00 73.19 283 LEU A N 1
ATOM 2297 C CA . LEU A 1 283 ? -24.791 7.918 -13.210 1.00 73.19 283 LEU A CA 1
ATOM 2298 C C . LEU A 1 283 ? -25.270 9.354 -13.509 1.00 73.19 283 LEU A C 1
ATOM 2300 O O . LEU A 1 283 ? -26.378 9.713 -13.103 1.00 73.19 283 LEU A O 1
ATOM 2304 N N . ARG A 1 284 ? -24.453 10.184 -14.172 1.00 47.19 284 ARG A N 1
ATOM 2305 C CA . ARG A 1 284 ? -24.762 11.579 -14.522 1.00 47.19 284 ARG A CA 1
ATOM 2306 C C . ARG A 1 284 ? -24.946 11.756 -16.023 1.00 47.19 284 ARG A C 1
ATOM 2308 O O . ARG A 1 284 ? -25.863 12.525 -16.385 1.00 47.19 284 ARG A O 1
#

Organism: NCBI:txid136370

Sequence (284 aa):
MVNERHPPKDTTTNKNKTMDSINTQRIEKLLKKTEGRRISVVPANAPDGPEDAPTPGDIKNVEQLQHWAVNEPEEYLKWLNEFRYERDKVFKGLQDWHRLAEITKDTLHEADLAQTRLQEAKKEITRLKAELIPLRGELEAKDERIAQLDELLMLAEQQAQQSRETTPLSSASLTTKRSAKFPDPPVFTGEIIDGKDMSPKFEPWVLHIHDKLQMNQDHFETDAAKTAYVFTRLSGNAMDHINSYRAGDPNHFKTSDSVLNALWEIYDDPNRRENARISFRELR

pLDDT: mean 76.44, std 19.51, range [30.23, 97.75]

Foldseek 3Di:
DDDDDDDDDPPPVVVVVVVVVVVVVVVVVVVVVVVPPDPDDDDDDDDDDDDDLDDPVRDPDDVSLVVCCVPPVVVSVVVVVVVVVVVVVVVVVVVVVVVVVVVVVVVVVVVVVVVVVVVVVVVVVVVVVVVVVVVVVVVVVVVVVVVVVVVVVVVVVVVVVVVPPPDPDDPDPPPPPFADQDDDAAAQAVDDPPVHDGPPQLVVRVVRLVVRCVRRVVVQVAQVSSLVSVQVRYHHPLNVQLVVCCVPPVCSDRGNVVSSVSVCVVRPDPCVVVVVVVVVVVVD

Radius of gyration: 42.22 Å; chains: 1; bounding box: 94×79×118 Å

Secondary structure (DSSP, 8-state):
---PPPPP---SHHHHHHHHHHHHHHHHHHHHHHTT----------------PPPTTS--SHHHHHHHHHH-HHHHHHHHHHHHHHHHHHHHHHHHHHHHHHHHHHHHHHHHHHHHHHHHHHHHHHHHHHHHHHHHHHHHHHHHHHHHHHHHHHHHHHHHHHTTTTS----------PPP-PPPPPPB-----TTS--SS-HHHHHHHHHHHHHHTGGG--SHHHHHHHHHTTB-HHHHHHHHHHHTT-TTS--SHHHHHHHHHHHH--TTHHHHHHHHHHHT-